Protein AF-A0A3N7CQ24-F1 (afdb_monomer)

Nearest PDB structures (foldseek):
  6yr8-assembly1_B  TM=5.274E-01  e=1.179E-01  Homo sapiens
  5ohm-assembly2_H  TM=4.744E-01  e=1.564E-01  synthetic construct
  7ny8-assembly1_C  TM=4.646E-01  e=1.751E-01  synthetic construct
  5mn2-assembly2_C  TM=5.221E-01  e=5.736E-01  synthetic construct
  7ny8-assembly2_D  TM=3.916E-01  e=4.087E-01  synthetic construct

Solvent-accessible surface area (backbone atoms only — not comparable to full-atom values): 10878 Å² total; per-residue (Å²): 106,41,39,31,49,67,29,92,40,69,83,61,55,42,73,64,46,54,52,31,67,73,74,60,40,28,35,35,42,53,32,65,65,61,29,41,57,45,37,48,75,74,73,40,93,66,51,72,66,63,49,47,52,52,44,62,70,69,41,65,69,81,8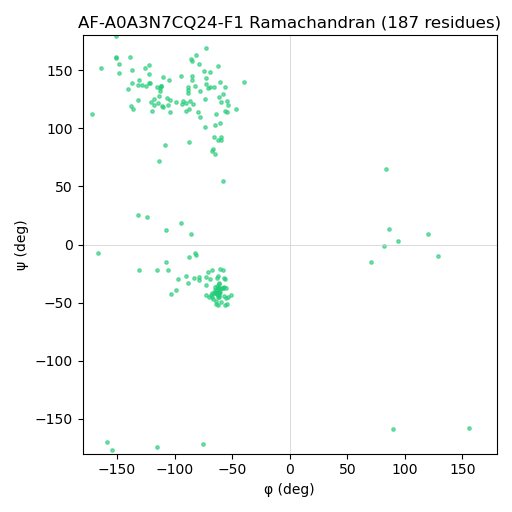9,74,80,84,63,41,83,38,46,77,82,52,49,46,58,52,47,44,49,36,64,61,70,56,91,52,70,56,58,53,53,50,28,72,74,66,32,47,76,63,56,56,47,74,76,47,63,46,70,77,63,64,93,91,65,82,63,66,59,50,43,31,44,34,35,28,32,46,28,19,39,44,104,85,50,41,35,31,30,38,27,45,29,38,31,38,28,47,49,73,35,92,38,26,21,32,65,66,41,78,76,48,63,42,78,75,55,70,75,39,82,51,82,77,79,79,78,82,72,80,73,76,76,77,72,87,127

Radius of gyration: 21.17 Å; Cα contacts (8 Å, |Δi|>4): 325; chains: 1; bounding box: 64×34×53 Å

Sequence (189 aa):
MAAWLGHRTYASLCTHDLNVLNGSCKYVIIDSQGAIDRAHGIGFDVTGDQWREVEMTLSPSGISGGLWLIDMHTMGSAARLTFEDEHHEDVVAIWQAIGMADGRRTLSTDPHVAENEIPEELRYTVQGEIRAFNEGESLAVPVDAQVLFKRLGLRLYGEGELLSVRQTGIPCVYEPDEEVFEFYYMSED

Mean predicted aligned error: 9.12 Å

Structure (mmCIF, N/CA/C/O backbone):
data_AF-A0A3N7CQ24-F1
#
_entry.id   AF-A0A3N7CQ24-F1
#
loop_
_atom_site.group_PDB
_atom_site.id
_atom_site.type_symbol
_atom_site.label_atom_id
_atom_site.label_alt_id
_atom_site.label_comp_id
_atom_site.label_asym_id
_atom_site.label_entity_id
_atom_site.label_seq_id
_atom_site.pdbx_PDB_ins_code
_atom_site.Cartn_x
_atom_site.Cartn_y
_atom_site.Cartn_z
_atom_site.occupancy
_atom_site.B_iso_or_equiv
_atom_site.auth_seq_id
_atom_site.auth_comp_id
_atom_site.auth_asym_id
_atom_site.auth_atom_id
_atom_site.pdbx_PDB_model_num
ATOM 1 N N . MET A 1 1 ? -9.276 2.932 23.484 1.00 65.38 1 MET A N 1
ATOM 2 C CA . MET A 1 1 ? -8.776 1.795 22.676 1.00 65.38 1 MET A CA 1
ATOM 3 C C . MET A 1 1 ? -9.873 1.092 21.874 1.00 65.38 1 MET A C 1
ATOM 5 O O . MET A 1 1 ? -9.840 1.202 20.664 1.00 65.38 1 MET A O 1
ATOM 9 N N . ALA A 1 2 ? -10.879 0.437 22.477 1.00 68.12 2 ALA A N 1
ATOM 10 C CA . ALA A 1 2 ? -11.909 -0.282 21.701 1.00 68.12 2 ALA A CA 1
ATOM 11 C C . ALA A 1 2 ? -12.635 0.605 20.661 1.00 68.12 2 ALA A C 1
ATOM 13 O O . ALA A 1 2 ? -12.750 0.225 19.503 1.00 68.12 2 ALA A O 1
ATOM 14 N N . ALA A 1 3 ? -13.054 1.817 21.047 1.00 70.31 3 ALA A N 1
ATOM 15 C CA . ALA A 1 3 ? -13.677 2.782 20.130 1.00 70.31 3 ALA A CA 1
ATOM 16 C C . ALA A 1 3 ? -12.761 3.208 18.971 1.00 70.31 3 ALA A C 1
ATOM 18 O O . ALA A 1 3 ? -13.211 3.318 17.841 1.00 70.31 3 ALA A O 1
ATOM 19 N N . TRP A 1 4 ? -11.474 3.376 19.265 1.00 73.75 4 TRP A N 1
ATOM 20 C CA . TRP A 1 4 ? -10.428 3.786 18.326 1.00 73.75 4 TRP A CA 1
ATOM 21 C C . TRP A 1 4 ? -10.106 2.711 17.281 1.00 73.75 4 TRP A C 1
ATOM 23 O O . TRP A 1 4 ? -9.793 3.027 16.141 1.00 73.75 4 TRP A O 1
ATOM 33 N N . LEU A 1 5 ? -10.285 1.440 17.654 1.00 75.00 5 LEU A N 1
ATOM 34 C CA . LEU A 1 5 ? -10.230 0.278 16.763 1.00 75.00 5 LEU A CA 1
ATOM 35 C C . LEU A 1 5 ? -11.582 -0.010 16.071 1.00 75.00 5 LEU A C 1
ATOM 37 O O . LEU A 1 5 ? -11.752 -1.052 15.447 1.00 75.00 5 LEU A O 1
ATOM 41 N N . GLY A 1 6 ? -12.572 0.885 16.185 1.00 75.06 6 GLY A N 1
ATOM 42 C CA . GLY A 1 6 ? -13.878 0.762 15.524 1.00 75.06 6 GLY A CA 1
ATOM 43 C C . GLY A 1 6 ? -14.905 -0.131 16.232 1.00 75.06 6 GLY A C 1
ATOM 44 O O . GLY A 1 6 ? -16.046 -0.237 15.782 1.00 75.06 6 GLY A O 1
ATOM 45 N N . HIS A 1 7 ? -14.564 -0.748 17.364 1.00 79.19 7 HIS A N 1
ATOM 46 C CA . HIS A 1 7 ? -15.511 -1.552 18.145 1.00 79.19 7 HIS A CA 1
ATOM 47 C C . HIS A 1 7 ? -16.563 -0.657 18.787 1.00 79.19 7 HIS A C 1
ATOM 49 O O . HIS A 1 7 ? -16.234 0.462 19.150 1.00 79.19 7 HIS A O 1
ATOM 55 N N . ARG A 1 8 ? -17.810 -1.114 18.981 1.00 72.06 8 ARG A N 1
ATOM 56 C CA . ARG A 1 8 ? -18.909 -0.308 19.576 1.00 72.06 8 ARG A CA 1
ATOM 57 C C . ARG A 1 8 ? -18.896 -0.301 21.106 1.00 72.06 8 ARG A C 1
ATOM 59 O O . ARG A 1 8 ? -19.297 0.676 21.729 1.00 72.06 8 ARG A O 1
ATOM 66 N N . THR A 1 9 ? -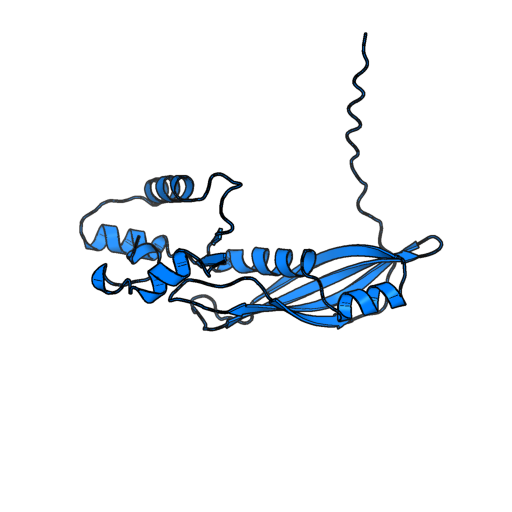18.396 -1.369 21.714 1.00 70.31 9 THR A N 1
ATOM 67 C CA . THR A 1 9 ? -18.256 -1.541 23.167 1.00 70.31 9 THR A CA 1
ATOM 68 C C . THR A 1 9 ? -16.918 -2.200 23.499 1.00 70.31 9 THR A C 1
ATOM 70 O O . THR A 1 9 ? -16.315 -2.852 22.645 1.00 70.31 9 THR A O 1
ATOM 73 N N . TYR A 1 10 ? -16.461 -2.091 24.749 1.00 63.84 10 TYR A N 1
ATOM 74 C CA . TYR A 1 10 ? -15.296 -2.855 25.216 1.00 63.84 10 TYR A CA 1
ATOM 75 C C . TYR A 1 10 ? -15.493 -4.368 25.057 1.00 63.84 10 TYR A C 1
ATOM 77 O O . TYR A 1 10 ? -14.570 -5.055 24.646 1.00 63.84 10 TYR A O 1
ATOM 85 N N . ALA A 1 11 ? -16.708 -4.871 25.296 1.00 67.62 11 ALA A N 1
ATOM 86 C CA . ALA A 1 11 ? -17.037 -6.286 25.117 1.00 67.62 11 ALA A CA 1
ATOM 87 C C . ALA A 1 11 ? -17.014 -6.742 23.647 1.00 67.62 11 ALA A C 1
ATOM 89 O O . ALA A 1 11 ? -16.873 -7.930 23.382 1.00 67.62 11 ALA A O 1
ATOM 90 N N . SER A 1 12 ? -17.160 -5.816 22.691 1.00 69.81 12 SER A N 1
ATOM 91 C CA . SER A 1 12 ? -17.064 -6.140 21.263 1.00 69.81 12 SER A CA 1
ATOM 92 C C . SER A 1 12 ? -15.630 -6.221 20.743 1.00 69.81 12 SER A C 1
ATOM 94 O O . SER A 1 12 ? -15.454 -6.664 19.613 1.00 69.81 12 SER A O 1
ATOM 96 N N . LEU A 1 13 ? -14.626 -5.819 21.536 1.00 74.69 13 LEU A N 1
ATOM 97 C CA . LEU A 1 13 ? -13.225 -6.117 21.243 1.00 74.69 13 LEU A CA 1
ATOM 98 C C . L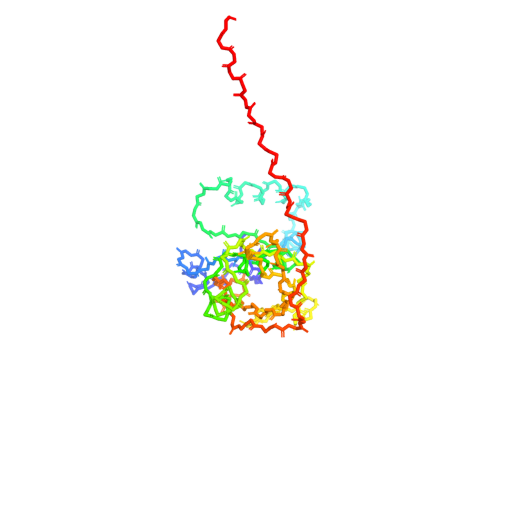EU A 1 13 ? -12.997 -7.600 21.533 1.00 74.69 13 LEU A C 1
ATOM 100 O O . LEU A 1 13 ? -12.920 -8.014 22.691 1.00 74.69 13 LEU A O 1
ATOM 104 N N . CYS A 1 14 ? -12.975 -8.409 20.481 1.00 78.31 14 CYS A N 1
ATOM 105 C CA . CYS A 1 14 ? -12.923 -9.851 20.636 1.00 78.31 14 CYS A CA 1
ATOM 106 C C . CYS A 1 14 ? -11.480 -10.344 20.819 1.00 78.31 14 CYS A C 1
ATOM 108 O O . CYS A 1 14 ? -10.515 -9.685 20.430 1.00 78.31 14 CYS A O 1
ATOM 110 N N . THR A 1 15 ? -11.326 -11.535 21.405 1.00 81.06 15 THR A N 1
ATOM 111 C CA . THR A 1 15 ? -10.014 -12.180 21.588 1.00 81.06 15 THR A CA 1
ATOM 112 C C . THR A 1 15 ? -9.269 -12.350 20.263 1.00 81.06 15 THR A C 1
ATOM 114 O O . THR A 1 15 ? -8.045 -12.288 20.244 1.00 81.06 15 THR A O 1
ATOM 117 N N . HIS A 1 16 ? -9.997 -12.511 19.155 1.00 83.56 16 HIS A N 1
ATOM 118 C CA . HIS A 1 16 ? -9.415 -12.578 17.816 1.00 83.56 16 HIS A CA 1
ATOM 119 C C . HIS A 1 16 ? -8.687 -11.282 17.435 1.00 83.56 16 HIS A C 1
ATOM 121 O O . HIS A 1 16 ? -7.503 -11.344 17.121 1.00 83.56 16 HIS A O 1
ATOM 127 N N . ASP A 1 17 ? -9.324 -10.111 17.549 1.00 81.69 17 ASP A N 1
ATOM 128 C CA . ASP A 1 17 ? -8.676 -8.832 17.207 1.00 81.69 17 ASP A CA 1
ATOM 129 C C . ASP A 1 17 ? -7.476 -8.530 18.114 1.00 81.69 17 ASP A C 1
ATOM 131 O O . ASP A 1 17 ? -6.459 -8.024 17.647 1.00 81.69 17 ASP A O 1
ATOM 135 N N . LEU A 1 18 ? -7.550 -8.893 19.400 1.00 81.69 18 LEU A N 1
ATOM 136 C CA . LEU A 1 18 ? -6.411 -8.780 20.318 1.00 81.69 18 LEU A CA 1
ATOM 137 C C . LEU A 1 18 ? -5.243 -9.686 19.908 1.00 81.69 18 LEU A C 1
ATOM 139 O O . LEU A 1 18 ? -4.090 -9.267 19.971 1.00 81.69 18 LEU A O 1
ATOM 143 N N . ASN A 1 19 ? -5.524 -10.918 19.480 1.00 83.94 19 ASN A N 1
ATOM 144 C CA . ASN A 1 19 ? -4.490 -11.839 19.009 1.00 83.94 19 ASN A CA 1
ATOM 145 C C . ASN A 1 19 ? -3.835 -11.333 17.719 1.00 83.94 19 ASN A C 1
ATOM 147 O O . ASN A 1 19 ? -2.615 -11.387 17.595 1.00 83.94 19 ASN A O 1
ATOM 151 N N . VAL A 1 20 ? -4.634 -10.803 16.788 1.00 84.25 20 VAL A N 1
ATOM 152 C CA . VAL A 1 20 ? -4.140 -10.206 15.541 1.00 84.25 20 VAL A CA 1
ATOM 153 C C . VAL A 1 20 ? -3.258 -8.992 15.835 1.00 84.25 20 VAL A C 1
ATOM 155 O O . VAL A 1 20 ? -2.158 -8.908 15.288 1.00 84.25 20 VAL A O 1
ATOM 158 N N . LEU A 1 21 ? -3.698 -8.111 16.743 1.00 82.31 21 LEU A N 1
ATOM 159 C CA . LEU A 1 21 ? -2.945 -6.930 17.174 1.00 82.31 21 LEU A CA 1
ATOM 160 C C . LEU A 1 21 ? -1.572 -7.287 17.761 1.00 82.31 21 LEU A C 1
ATOM 162 O O . LEU A 1 21 ? -0.596 -6.584 17.529 1.00 82.31 21 LEU A O 1
ATOM 166 N N . ASN A 1 22 ? -1.497 -8.393 18.501 1.00 79.94 22 ASN A N 1
ATOM 167 C CA . ASN A 1 22 ? -0.284 -8.805 19.203 1.00 79.94 22 ASN A CA 1
ATOM 168 C C . ASN A 1 22 ? 0.735 -9.557 18.337 1.00 79.94 22 ASN A C 1
ATOM 170 O O . ASN A 1 22 ? 1.822 -9.849 18.836 1.00 79.94 22 ASN A O 1
ATOM 174 N N . GLY A 1 23 ? 0.421 -9.921 17.088 1.00 77.69 23 GLY A N 1
ATOM 175 C CA . GLY A 1 23 ? 1.365 -10.759 16.342 1.00 77.69 23 GLY A CA 1
ATOM 176 C C . GLY A 1 23 ? 1.191 -10.923 14.842 1.00 77.69 23 GLY A C 1
ATOM 177 O O . GLY A 1 23 ? 2.059 -11.545 14.238 1.00 77.69 23 GLY A O 1
ATOM 178 N N . SER A 1 24 ? 0.118 -10.436 14.217 1.00 82.31 24 SER A N 1
ATOM 179 C CA . SER A 1 24 ? -0.115 -10.709 12.787 1.00 82.31 24 SER A CA 1
ATOM 180 C C . SER A 1 24 ? -0.446 -9.484 11.950 1.00 82.31 24 SER A C 1
ATOM 182 O O . SER A 1 24 ? -0.258 -9.533 10.737 1.00 82.31 24 SER A O 1
ATOM 184 N N . CYS A 1 25 ? -0.933 -8.393 12.543 1.00 86.56 25 CYS A N 1
ATOM 185 C CA . CYS A 1 25 ? -1.165 -7.177 11.773 1.00 86.56 25 CYS A CA 1
ATOM 186 C C . CYS A 1 25 ? 0.094 -6.323 11.640 1.00 86.56 25 CYS A C 1
ATOM 188 O O . CYS A 1 25 ? 0.886 -6.187 12.571 1.00 86.56 25 CYS A O 1
ATOM 190 N N . LYS A 1 26 ? 0.203 -5.690 10.474 1.00 87.94 26 LYS A N 1
ATOM 191 C CA . LYS A 1 26 ? 1.183 -4.658 10.165 1.00 87.94 26 LYS A CA 1
ATOM 192 C C . LYS A 1 26 ? 0.585 -3.266 10.294 1.00 87.94 26 LYS A C 1
ATOM 194 O O . LYS A 1 26 ? 1.246 -2.380 10.817 1.00 87.94 26 LYS A O 1
ATOM 199 N N . TYR A 1 27 ? -0.664 -3.092 9.867 1.00 88.69 27 TYR A N 1
ATOM 200 C CA . TYR A 1 27 ? -1.342 -1.799 9.852 1.00 88.69 27 TYR A CA 1
ATOM 201 C C . TYR A 1 27 ? -2.613 -1.838 10.697 1.00 88.69 27 TYR A C 1
ATOM 203 O O . TYR A 1 27 ? -3.389 -2.796 10.651 1.00 88.69 27 TYR A O 1
ATOM 211 N N . VAL A 1 28 ? -2.841 -0.765 11.444 1.00 87.88 28 VAL A N 1
ATOM 212 C CA . VAL A 1 28 ? -4.054 -0.523 12.222 1.00 87.88 28 VAL A CA 1
ATOM 213 C C . VAL A 1 28 ? -4.690 0.752 11.706 1.00 87.88 28 VAL A C 1
ATOM 215 O O . VAL A 1 28 ? -4.117 1.830 11.858 1.00 87.88 28 VAL A O 1
ATOM 218 N N . ILE A 1 29 ? -5.883 0.628 11.128 1.00 87.00 29 ILE A N 1
ATOM 219 C CA . ILE A 1 29 ? -6.639 1.787 10.666 1.00 87.00 29 ILE A CA 1
ATOM 220 C C . ILE A 1 29 ? -7.328 2.436 11.856 1.00 87.00 29 ILE A C 1
ATOM 222 O O . ILE A 1 29 ? -8.235 1.854 12.453 1.00 87.00 29 ILE A O 1
ATOM 226 N N . ILE A 1 30 ? -6.913 3.649 12.192 1.00 83.44 30 ILE A N 1
ATOM 227 C CA . ILE A 1 30 ? -7.452 4.375 13.340 1.00 83.44 30 ILE A CA 1
ATOM 228 C C . ILE A 1 30 ? -8.733 5.138 12.984 1.00 83.44 30 ILE A C 1
ATOM 230 O O . ILE A 1 30 ? -8.867 5.709 11.904 1.00 83.44 30 ILE A O 1
ATOM 234 N N . ASP A 1 31 ? -9.692 5.146 13.913 1.00 82.44 31 ASP A N 1
ATOM 235 C CA . ASP A 1 31 ? -10.931 5.932 13.836 1.00 82.44 31 ASP A CA 1
ATOM 236 C C . ASP A 1 31 ? -10.944 6.999 14.931 1.00 82.44 31 ASP A C 1
ATOM 238 O O . ASP A 1 31 ? -11.620 6.873 15.959 1.00 82.44 31 ASP A O 1
ATOM 242 N N . SER A 1 32 ? -10.109 8.023 14.757 1.00 79.88 32 SER A N 1
ATOM 243 C CA . SER A 1 32 ? -9.939 9.072 15.765 1.00 79.88 32 SER A CA 1
ATOM 244 C C . SER A 1 32 ? -11.229 9.871 15.973 1.00 79.88 32 SER A C 1
ATOM 246 O O . SER A 1 32 ? -11.606 10.116 17.118 1.00 79.88 32 SER A O 1
ATOM 248 N N . GLN A 1 33 ? -11.976 10.179 14.907 1.00 80.75 33 GLN A N 1
ATOM 249 C CA . GLN A 1 33 ? -13.252 10.889 15.035 1.00 80.75 33 GLN A CA 1
ATOM 250 C C . GLN A 1 33 ? -14.308 10.038 15.751 1.00 80.75 33 GLN A C 1
ATOM 252 O O . GLN A 1 33 ? -14.914 10.503 16.714 1.00 80.75 33 GLN A O 1
ATOM 257 N N . GLY A 1 34 ? -14.470 8.763 15.375 1.00 80.56 34 GLY A N 1
ATOM 258 C CA . GLY A 1 34 ? -15.409 7.865 16.049 1.00 80.56 34 GLY A CA 1
ATOM 259 C C . GLY A 1 34 ? -15.062 7.615 17.523 1.00 80.56 34 GLY A C 1
ATOM 260 O O . GLY A 1 34 ? -15.954 7.377 18.346 1.00 80.56 34 GLY A O 1
ATOM 261 N N . ALA A 1 35 ? -13.778 7.692 17.888 1.00 80.31 35 ALA A N 1
ATOM 262 C CA . ALA A 1 35 ? -13.343 7.644 19.280 1.00 80.31 35 ALA A CA 1
ATOM 263 C C . ALA A 1 35 ? -13.731 8.910 20.062 1.00 80.31 35 ALA A C 1
ATOM 265 O O . ALA A 1 35 ? -14.258 8.782 21.172 1.00 80.31 35 ALA A O 1
ATOM 266 N N . ILE A 1 36 ? -13.519 10.097 19.483 1.00 84.69 36 ILE A N 1
ATOM 267 C CA . ILE A 1 36 ? -13.876 11.395 20.082 1.00 84.69 36 ILE A CA 1
ATOM 268 C C . ILE A 1 36 ? -15.394 11.511 20.252 1.00 84.69 36 ILE A C 1
ATOM 270 O O . ILE A 1 36 ? -15.866 11.737 21.367 1.00 84.69 36 ILE A O 1
ATOM 274 N N . ASP A 1 37 ? -16.162 11.248 19.192 1.00 85.50 37 ASP A N 1
ATOM 275 C CA . ASP A 1 37 ? -17.630 11.307 19.213 1.00 85.50 37 ASP A CA 1
ATOM 276 C C . ASP A 1 37 ? -18.203 10.410 20.312 1.00 85.50 37 ASP A C 1
ATOM 278 O O . ASP A 1 37 ? -19.174 10.744 20.999 1.00 85.50 37 ASP A O 1
ATOM 282 N N . ARG A 1 38 ? -17.573 9.250 20.524 1.00 80.75 38 ARG A N 1
ATOM 283 C CA . ARG A 1 38 ? -17.987 8.354 21.591 1.00 80.75 38 ARG A CA 1
ATOM 284 C C . ARG A 1 38 ? -17.619 8.871 22.966 1.00 80.75 38 ARG A C 1
ATOM 286 O O . ARG A 1 38 ? -18.454 8.745 23.855 1.00 80.75 38 ARG A O 1
ATOM 293 N N . ALA A 1 39 ? -16.410 9.397 23.153 1.00 83.56 39 ALA A N 1
ATOM 294 C CA . ALA A 1 39 ? -16.003 9.996 24.421 1.00 83.56 39 ALA A CA 1
ATOM 295 C C . ALA A 1 39 ? -17.014 11.073 24.843 1.00 83.56 39 ALA A C 1
ATOM 297 O O . ALA A 1 39 ? -17.526 11.023 25.963 1.00 83.56 39 ALA A O 1
ATOM 298 N N . HIS A 1 40 ? -17.415 11.932 23.902 1.00 85.69 40 HIS A N 1
ATOM 299 C CA . HIS A 1 40 ? -18.456 12.939 24.118 1.00 85.69 40 HIS A CA 1
ATOM 300 C C . HIS A 1 40 ? -19.801 12.300 24.473 1.00 85.69 40 HIS A C 1
ATOM 302 O O . HIS A 1 40 ? -20.442 12.695 25.446 1.00 85.69 40 HIS A O 1
ATOM 308 N N . GLY A 1 41 ? -20.202 11.249 23.751 1.00 84.00 41 GLY A N 1
ATOM 309 C CA . GLY A 1 41 ? -21.445 10.513 24.001 1.00 84.00 41 GLY A CA 1
ATOM 310 C C . GLY A 1 41 ? -21.548 9.849 25.383 1.00 84.00 41 GLY A C 1
ATOM 311 O O . GLY A 1 41 ? -22.658 9.572 25.835 1.00 84.00 41 GLY A O 1
ATOM 312 N N . ILE A 1 42 ? -20.425 9.609 26.071 1.00 84.06 42 ILE A N 1
ATOM 313 C CA . ILE A 1 42 ? -20.386 9.094 27.453 1.00 84.06 42 ILE A CA 1
ATOM 314 C C . ILE A 1 42 ? -19.967 10.157 28.486 1.00 84.06 42 ILE A C 1
ATOM 316 O O . ILE A 1 42 ? -19.707 9.817 29.639 1.00 84.06 42 ILE A O 1
ATOM 320 N N . GLY A 1 43 ? -19.940 11.436 28.095 1.00 83.38 43 GLY A N 1
ATOM 321 C CA . GLY A 1 43 ? -19.723 12.574 28.993 1.00 83.38 43 GLY A CA 1
ATOM 322 C C . GLY A 1 43 ? -18.261 12.939 29.258 1.00 83.38 43 GLY A C 1
ATOM 323 O O . GLY A 1 43 ? -17.997 13.706 30.182 1.00 83.38 43 GLY A O 1
ATOM 324 N N . PHE A 1 44 ? -17.315 12.411 28.478 1.00 82.75 44 PHE A N 1
ATOM 325 C CA . PHE A 1 44 ? -15.922 12.855 28.505 1.00 82.75 44 PHE A CA 1
ATOM 326 C C . PHE A 1 44 ? -15.701 13.932 27.446 1.00 82.75 44 PHE A C 1
ATOM 328 O O . PHE A 1 44 ? -15.885 13.680 26.259 1.00 82.75 44 PHE A O 1
ATOM 335 N N . ASP A 1 45 ? -15.271 15.114 27.876 1.00 82.06 45 ASP A N 1
ATOM 336 C CA . ASP A 1 45 ? -14.928 16.220 26.983 1.00 82.06 45 ASP A CA 1
ATOM 337 C C . ASP A 1 45 ? -13.459 16.100 26.560 1.00 82.06 45 ASP A C 1
ATOM 339 O O . ASP A 1 45 ? -12.552 16.565 27.250 1.00 82.06 45 ASP A O 1
ATOM 343 N N . VAL A 1 46 ? -13.227 15.356 25.476 1.00 80.94 46 VAL A N 1
ATOM 344 C CA . VAL A 1 46 ? -11.897 15.146 24.889 1.00 80.94 46 VAL A CA 1
ATOM 345 C C . VAL A 1 46 ? -11.808 15.944 23.597 1.00 80.94 46 VAL A C 1
ATOM 347 O O . VAL A 1 46 ? -12.653 15.789 22.714 1.00 80.94 46 VAL A O 1
ATOM 350 N N . THR A 1 47 ? -10.785 16.783 23.464 1.00 81.88 47 THR A N 1
ATOM 351 C CA . THR A 1 47 ? -10.536 17.535 22.229 1.00 81.88 47 THR A CA 1
ATOM 352 C C . THR A 1 47 ? -9.713 16.715 21.234 1.00 81.88 47 THR A C 1
ATOM 354 O O . THR A 1 47 ? -9.004 15.779 21.608 1.00 81.88 47 THR A O 1
ATOM 357 N N . GLY A 1 48 ? -9.770 17.084 19.950 1.00 78.50 48 GLY A N 1
ATOM 358 C CA . GLY A 1 48 ? -8.927 16.465 18.921 1.00 78.50 48 GLY A CA 1
ATOM 359 C C . GLY A 1 48 ? -7.430 16.574 19.232 1.00 78.50 48 GLY A C 1
ATOM 360 O O . GLY A 1 48 ? -6.697 15.615 19.013 1.00 78.50 48 GLY A O 1
ATOM 361 N N . ASP A 1 49 ? -6.992 17.688 19.823 1.00 81.44 49 ASP A N 1
ATOM 362 C CA . ASP A 1 49 ? -5.591 17.897 20.207 1.00 81.44 49 ASP A CA 1
ATOM 363 C C . ASP A 1 49 ? -5.161 16.966 21.348 1.00 81.44 49 ASP A C 1
ATOM 365 O O . ASP A 1 49 ? -4.123 16.316 21.257 1.00 81.44 49 ASP A O 1
ATOM 369 N N . GLN A 1 50 ? -5.995 16.824 22.384 1.00 79.62 50 GLN A N 1
ATOM 370 C CA . GLN A 1 50 ? -5.750 15.872 23.474 1.00 79.62 50 GLN A CA 1
ATOM 371 C C . GLN A 1 50 ? -5.703 14.435 22.955 1.00 79.62 50 GLN A C 1
ATOM 373 O O . GLN A 1 50 ? -4.898 13.621 23.407 1.00 79.62 50 GLN A O 1
ATOM 378 N N . TRP A 1 51 ? -6.559 14.114 21.984 1.00 75.06 51 TRP A N 1
ATOM 379 C CA . TRP A 1 51 ? -6.541 12.807 21.347 1.00 75.06 51 TRP A CA 1
ATOM 380 C C . TRP A 1 51 ? -5.272 12.589 20.520 1.00 75.06 51 TRP A C 1
ATOM 382 O O . TRP A 1 51 ? -4.664 11.525 20.605 1.00 75.06 51 TRP A O 1
ATOM 392 N N . ARG A 1 52 ? -4.826 13.608 19.781 1.00 75.25 52 ARG A N 1
ATOM 393 C CA . ARG A 1 52 ? -3.583 13.575 19.007 1.00 75.25 52 ARG A CA 1
ATOM 394 C C . ARG A 1 52 ? -2.354 13.395 19.896 1.00 75.25 52 ARG A C 1
ATOM 396 O O . ARG A 1 52 ? -1.438 12.679 19.510 1.00 75.25 52 ARG A O 1
ATOM 403 N N . GLU A 1 53 ? -2.318 13.991 21.085 1.00 75.88 53 GLU A N 1
ATOM 404 C CA . GLU A 1 53 ? -1.246 13.750 22.065 1.00 75.88 53 GLU A CA 1
ATOM 405 C C . GLU A 1 53 ? -1.209 12.289 22.533 1.00 75.88 53 GLU A C 1
ATOM 407 O O . GLU A 1 53 ? -0.140 11.675 22.584 1.00 75.88 53 GLU A O 1
ATOM 412 N N . VAL A 1 54 ? -2.376 11.706 22.823 1.00 72.94 54 VAL A N 1
ATOM 413 C CA . VAL A 1 54 ? -2.495 10.280 23.164 1.00 72.94 54 VAL A CA 1
ATOM 414 C C . VAL A 1 54 ? -2.054 9.410 21.991 1.00 72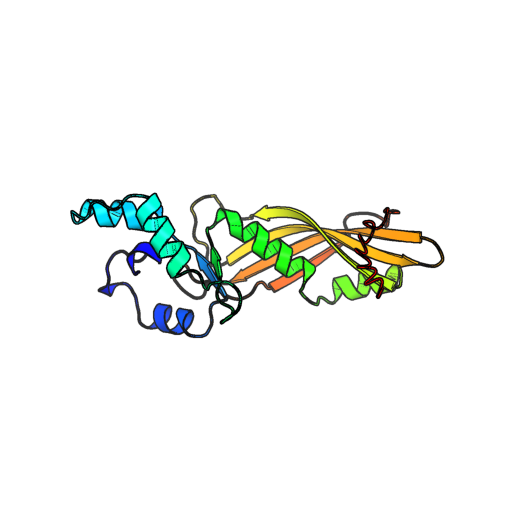.94 54 VAL A C 1
ATOM 416 O O . VAL A 1 54 ? -1.301 8.462 22.187 1.00 72.94 54 VAL A O 1
ATOM 419 N N . GLU A 1 55 ? -2.466 9.752 20.773 1.00 71.31 55 GLU A N 1
ATOM 420 C CA . GLU A 1 55 ? -2.048 9.068 19.555 1.00 71.31 55 GLU A CA 1
ATOM 421 C C . GLU A 1 55 ? -0.534 9.142 19.374 1.00 71.31 55 GLU A C 1
ATOM 423 O O . GLU A 1 55 ? 0.079 8.104 19.226 1.00 71.31 55 GLU A O 1
ATOM 428 N N . MET A 1 56 ? 0.104 10.308 19.488 1.00 70.69 56 MET A N 1
ATOM 429 C CA . MET A 1 56 ? 1.568 10.433 19.408 1.00 70.69 56 MET A CA 1
ATOM 430 C C . MET A 1 56 ? 2.306 9.672 20.520 1.00 70.69 56 MET A C 1
ATOM 432 O O . MET A 1 56 ? 3.445 9.267 20.321 1.00 70.69 56 MET A 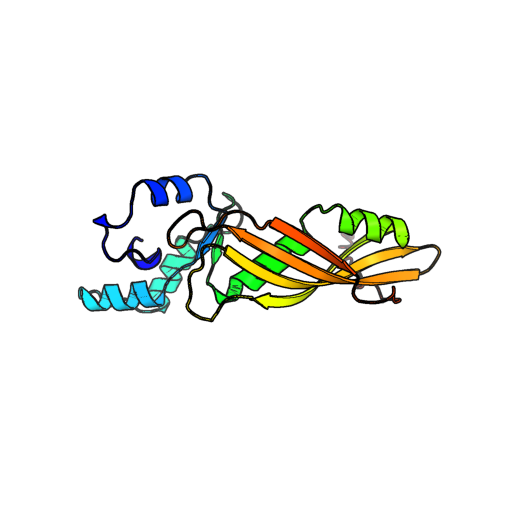O 1
ATOM 436 N N . THR A 1 57 ? 1.667 9.469 21.675 1.00 67.44 57 THR A N 1
ATOM 437 C CA . THR A 1 57 ? 2.224 8.682 22.787 1.00 67.44 57 THR A CA 1
ATOM 438 C C . THR A 1 57 ? 2.081 7.172 22.557 1.00 67.44 57 THR A C 1
ATOM 440 O O . THR A 1 57 ? 2.894 6.391 23.048 1.00 67.44 57 THR A O 1
ATOM 443 N N . LEU A 1 58 ? 1.029 6.750 21.848 1.00 62.28 58 LEU A N 1
ATOM 444 C CA . LEU A 1 58 ? 0.749 5.349 21.505 1.00 62.28 58 LEU A CA 1
ATOM 445 C C . LEU A 1 58 ? 1.377 4.927 20.177 1.00 62.28 58 LEU A C 1
ATOM 447 O O . LEU A 1 58 ? 1.664 3.746 19.980 1.00 62.28 58 LEU A O 1
ATOM 451 N N . SER A 1 59 ? 1.575 5.883 19.276 1.00 58.12 59 SER A N 1
ATOM 452 C CA . SER A 1 59 ? 2.429 5.767 18.111 1.00 58.12 59 SER A CA 1
ATOM 453 C C . SER A 1 59 ? 3.7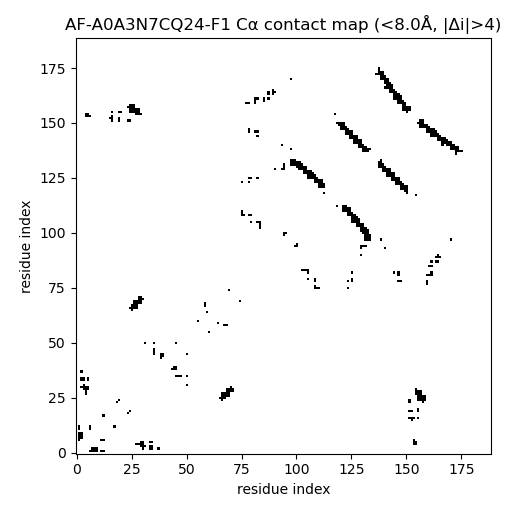88 5.340 18.625 1.00 58.12 59 SER A C 1
ATOM 455 O O . SER A 1 59 ? 4.337 6.025 19.491 1.00 58.12 59 SER A O 1
ATOM 457 N N . PRO A 1 60 ? 4.338 4.218 18.142 1.00 53.75 60 PRO A N 1
ATOM 458 C CA . PRO A 1 60 ? 5.708 3.887 18.456 1.00 53.75 60 PRO A CA 1
ATOM 459 C C . PRO A 1 60 ? 6.541 5.101 18.047 1.00 53.75 60 PRO A C 1
ATOM 461 O O . PRO A 1 60 ? 6.597 5.445 16.864 1.00 53.75 60 PRO A O 1
ATOM 464 N N . SER A 1 61 ? 7.147 5.784 19.021 1.00 43.53 61 SER A N 1
ATOM 465 C CA . SER A 1 61 ? 8.294 6.645 18.765 1.00 43.53 61 SER A CA 1
ATOM 466 C C . SER A 1 61 ? 9.206 5.809 17.883 1.00 43.53 61 SER A C 1
ATOM 468 O O . SER A 1 61 ? 9.550 4.692 18.267 1.00 43.53 61 SER A O 1
ATOM 470 N N . GLY A 1 62 ? 9.418 6.281 16.651 1.00 43.19 62 GLY A N 1
ATOM 471 C CA . GLY A 1 62 ? 9.872 5.450 15.543 1.00 43.19 62 GLY A CA 1
ATOM 472 C C . GLY A 1 62 ? 10.934 4.435 15.960 1.00 43.19 62 GLY A C 1
ATOM 473 O O . GLY A 1 62 ? 11.853 4.762 16.706 1.00 43.19 62 GLY A O 1
ATOM 474 N N . ILE A 1 63 ? 10.819 3.220 15.415 1.00 38.50 63 ILE A N 1
ATOM 475 C CA . ILE A 1 63 ? 11.775 2.115 15.579 1.00 38.50 63 ILE A CA 1
ATOM 476 C C . ILE A 1 63 ? 11.558 1.294 16.866 1.00 38.50 63 ILE A C 1
ATOM 478 O O . ILE A 1 63 ? 12.415 1.212 17.738 1.00 38.50 63 ILE A O 1
ATOM 482 N N . SER A 1 64 ? 10.423 0.602 16.985 1.00 37.78 64 SER A N 1
ATOM 483 C CA . SER A 1 64 ? 10.388 -0.745 17.594 1.00 37.78 64 SER A CA 1
ATOM 484 C C . SER A 1 64 ? 9.013 -1.400 17.426 1.00 37.78 64 SER A C 1
ATOM 486 O O . SER A 1 64 ? 8.036 -0.975 18.028 1.00 37.78 64 SER A O 1
ATOM 488 N N . GLY A 1 65 ? 8.940 -2.468 16.622 1.00 48.94 65 GLY A N 1
ATOM 489 C CA . GLY A 1 65 ? 7.823 -3.424 16.690 1.00 48.94 65 GLY A CA 1
ATOM 490 C C . GLY A 1 65 ? 6.968 -3.629 15.438 1.00 48.94 65 GLY A C 1
ATOM 491 O O . GLY A 1 65 ? 5.951 -4.300 15.538 1.00 48.94 65 GLY A O 1
ATOM 492 N N . GLY A 1 66 ? 7.336 -3.097 14.270 1.00 65.31 66 GLY A N 1
ATOM 493 C CA . GLY A 1 66 ? 6.718 -3.468 12.986 1.00 65.31 66 GLY A CA 1
ATOM 494 C C . GLY A 1 66 ? 5.273 -3.003 12.746 1.00 65.31 66 GLY A C 1
ATOM 495 O O . GLY A 1 66 ? 4.866 -3.016 11.594 1.00 65.31 66 GLY A O 1
ATOM 496 N N . LEU A 1 67 ? 4.529 -2.557 13.762 1.00 75.25 67 LEU A N 1
ATOM 497 C CA . LEU A 1 67 ? 3.132 -2.119 13.670 1.00 75.25 67 LEU A CA 1
ATOM 498 C C . LEU A 1 67 ? 3.005 -0.625 13.322 1.00 75.25 67 LEU A C 1
ATOM 500 O O . LEU A 1 67 ? 3.670 0.214 13.927 1.00 75.25 67 LEU A O 1
ATOM 504 N N . TRP A 1 68 ? 2.105 -0.294 12.400 1.00 81.75 68 TRP A N 1
ATOM 505 C CA . TRP A 1 68 ? 1.842 1.056 11.903 1.00 81.75 68 TRP A CA 1
ATOM 506 C C . TRP A 1 68 ? 0.408 1.470 12.229 1.00 81.75 68 TRP A C 1
ATOM 508 O O . TRP A 1 68 ? -0.549 0.832 11.792 1.00 81.75 68 TRP A O 1
ATOM 518 N N . LEU A 1 69 ? 0.256 2.555 12.985 1.00 81.81 69 LEU A N 1
ATOM 519 C CA . LEU A 1 69 ? -1.027 3.226 13.177 1.00 81.81 69 LEU A CA 1
ATOM 520 C C . LEU A 1 69 ? -1.211 4.222 12.035 1.00 81.81 69 LEU A C 1
ATOM 522 O O . LEU A 1 69 ? -0.337 5.057 11.809 1.00 81.81 69 LEU A O 1
ATOM 526 N N . ILE A 1 70 ? -2.301 4.105 11.286 1.00 81.25 70 ILE A N 1
ATOM 527 C CA . ILE A 1 70 ? -2.469 4.848 10.037 1.00 81.25 70 ILE A CA 1
ATOM 528 C C . ILE A 1 70 ? -3.939 5.173 9.799 1.00 81.25 70 ILE A C 1
ATOM 530 O O . ILE A 1 70 ? -4.821 4.410 10.187 1.00 81.25 70 ILE A O 1
ATOM 534 N N . ASP A 1 71 ? -4.235 6.306 9.175 1.00 79.44 71 ASP A N 1
ATOM 535 C CA . ASP A 1 71 ? -5.584 6.563 8.678 1.00 79.44 71 ASP A CA 1
ATOM 536 C C . ASP A 1 71 ? -5.813 5.872 7.319 1.00 79.44 71 ASP A C 1
ATOM 538 O O . ASP A 1 71 ? -4.884 5.449 6.626 1.00 79.44 71 ASP A O 1
ATOM 542 N N . MET A 1 72 ? -7.079 5.732 6.925 1.00 79.12 72 MET A N 1
ATOM 543 C CA . MET A 1 72 ? -7.439 5.076 5.663 1.00 79.12 72 MET A CA 1
ATOM 544 C C . MET A 1 72 ? -6.870 5.812 4.438 1.00 79.12 72 MET A C 1
ATOM 546 O O . MET A 1 72 ? -6.524 5.180 3.442 1.00 79.12 72 MET A O 1
ATOM 550 N N . HIS A 1 73 ? -6.752 7.139 4.502 1.00 78.19 73 HIS A N 1
ATOM 551 C CA . HIS A 1 73 ? -6.269 7.956 3.387 1.00 78.19 73 HIS A CA 1
ATOM 552 C C . HIS A 1 73 ? -4.757 7.799 3.171 1.00 78.19 73 HIS A C 1
ATOM 554 O O . HIS A 1 73 ? -4.272 7.888 2.046 1.00 78.19 73 HIS A O 1
ATOM 560 N N . THR A 1 74 ? -4.017 7.489 4.231 1.00 84.06 74 THR A N 1
ATOM 561 C CA . THR A 1 74 ? -2.559 7.359 4.231 1.00 84.06 74 THR A CA 1
ATOM 562 C C . THR A 1 74 ? -2.110 5.945 3.851 1.00 84.06 74 THR A C 1
ATOM 564 O O . THR A 1 74 ? -0.944 5.742 3.519 1.00 84.06 74 THR A O 1
ATOM 567 N N . MET A 1 75 ? -3.022 4.966 3.778 1.00 88.06 75 MET A N 1
ATOM 568 C CA . MET A 1 75 ? -2.722 3.617 3.269 1.00 88.06 75 MET A CA 1
ATOM 569 C C . MET A 1 75 ? -2.173 3.611 1.828 1.00 88.06 75 MET A C 1
ATOM 571 O O . MET A 1 75 ? -1.442 2.691 1.465 1.00 88.06 75 MET A O 1
ATOM 575 N N . GLY A 1 76 ? -2.423 4.657 1.029 1.00 89.75 76 GLY A N 1
ATOM 576 C CA . GLY A 1 76 ? -1.750 4.837 -0.266 1.00 89.75 76 GLY A CA 1
ATOM 577 C C . GLY A 1 76 ? -0.223 4.941 -0.135 1.00 89.75 76 GLY A C 1
ATOM 578 O O . GLY A 1 76 ? 0.510 4.336 -0.914 1.00 89.75 76 GLY A O 1
ATOM 579 N N . SER A 1 77 ? 0.277 5.600 0.914 1.00 89.50 77 SER A N 1
ATOM 580 C CA . SER A 1 77 ? 1.713 5.661 1.216 1.00 89.50 77 SER A CA 1
ATOM 581 C C . SER A 1 77 ? 2.284 4.288 1.571 1.00 89.50 77 SER A C 1
ATOM 583 O O . SER A 1 77 ? 3.404 3.974 1.177 1.00 89.50 77 SER A O 1
ATOM 585 N N . ALA A 1 78 ? 1.514 3.447 2.270 1.00 90.88 78 ALA A N 1
ATOM 586 C CA . ALA A 1 78 ? 1.912 2.066 2.530 1.00 90.88 78 ALA A CA 1
ATOM 587 C C . ALA A 1 78 ? 1.996 1.260 1.225 1.00 90.88 78 ALA A C 1
ATOM 589 O O . ALA A 1 78 ? 2.968 0.539 1.029 1.00 90.88 78 ALA A O 1
ATOM 590 N N . ALA A 1 79 ? 1.040 1.432 0.303 1.00 92.44 79 ALA A N 1
ATOM 591 C CA . ALA A 1 79 ? 1.070 0.778 -1.007 1.00 92.44 79 ALA A CA 1
ATOM 592 C C . ALA A 1 79 ? 2.297 1.184 -1.838 1.00 92.44 79 ALA A C 1
ATOM 594 O O . ALA A 1 79 ? 2.935 0.331 -2.456 1.00 92.44 79 ALA A O 1
ATOM 595 N N . ARG A 1 80 ? 2.656 2.473 -1.803 1.00 93.56 80 ARG A N 1
ATOM 596 C CA . ARG A 1 80 ? 3.898 2.989 -2.389 1.00 93.56 80 ARG A CA 1
ATOM 597 C C . ARG A 1 80 ? 5.128 2.275 -1.820 1.00 93.56 80 ARG A C 1
ATOM 599 O O . ARG A 1 80 ? 5.939 1.776 -2.593 1.00 93.56 80 ARG A O 1
ATOM 606 N N . LEU A 1 81 ? 5.254 2.217 -0.493 1.00 91.38 81 LEU A N 1
ATOM 607 C CA . LEU A 1 81 ? 6.396 1.571 0.164 1.00 91.38 81 LEU A CA 1
ATOM 608 C C . LEU A 1 81 ? 6.468 0.084 -0.190 1.00 91.38 81 LEU A C 1
ATOM 610 O O . LEU A 1 81 ? 7.528 -0.404 -0.552 1.00 91.38 81 LEU A O 1
ATOM 614 N N . THR A 1 82 ? 5.333 -0.621 -0.193 1.00 92.94 82 THR A N 1
ATOM 615 C CA . THR 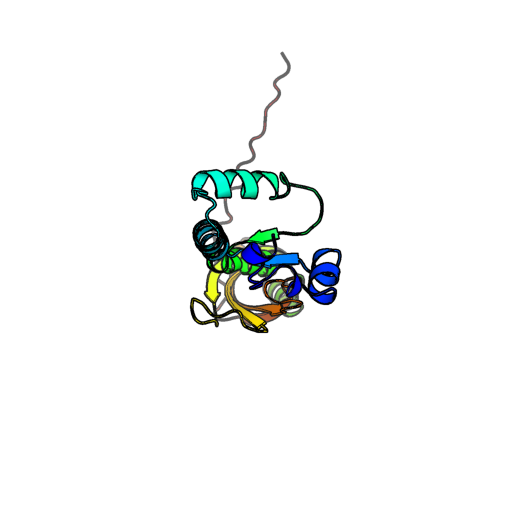A 1 82 ? 5.276 -2.022 -0.630 1.00 92.94 82 THR A CA 1
ATOM 616 C C . THR A 1 82 ? 5.784 -2.191 -2.063 1.00 92.94 82 THR A C 1
ATOM 618 O O . THR A 1 82 ? 6.563 -3.098 -2.324 1.00 92.94 82 THR A O 1
ATOM 621 N N . PHE A 1 83 ? 5.397 -1.327 -3.005 1.00 94.75 83 PHE A N 1
ATOM 622 C CA . PHE A 1 83 ? 5.914 -1.407 -4.375 1.00 94.75 83 PHE A CA 1
ATOM 623 C C . PHE A 1 83 ? 7.429 -1.139 -4.466 1.00 94.75 83 PHE A C 1
ATOM 625 O O . PHE A 1 83 ? 8.124 -1.793 -5.250 1.00 94.75 83 PHE A O 1
ATOM 632 N N . GLU A 1 84 ? 7.937 -0.185 -3.684 1.00 91.62 84 GLU A N 1
ATOM 633 C CA . GLU A 1 84 ? 9.353 0.202 -3.673 1.00 91.62 84 GLU A CA 1
ATOM 634 C C . GLU A 1 84 ? 10.241 -0.864 -2.992 1.00 91.62 84 GLU A C 1
ATOM 636 O O . GLU A 1 84 ? 11.335 -1.132 -3.493 1.00 91.62 84 GLU A O 1
ATOM 641 N N . ASP A 1 85 ? 9.742 -1.546 -1.953 1.00 87.19 85 ASP A N 1
ATOM 642 C CA . ASP A 1 85 ? 10.517 -2.481 -1.120 1.00 87.19 85 ASP A CA 1
ATOM 643 C C . ASP A 1 85 ? 10.364 -3.969 -1.508 1.00 87.19 85 ASP A C 1
ATOM 645 O O . ASP A 1 85 ? 11.290 -4.764 -1.308 1.00 87.19 85 ASP A O 1
ATOM 649 N N . GLU A 1 86 ? 9.214 -4.392 -2.052 1.00 82.38 86 GLU A N 1
ATOM 650 C CA . GLU A 1 86 ? 8.928 -5.822 -2.249 1.00 82.38 86 GLU A CA 1
ATOM 651 C C . GLU A 1 86 ? 9.695 -6.457 -3.410 1.00 82.38 86 GLU A C 1
ATOM 653 O O . GLU A 1 86 ? 9.966 -5.850 -4.446 1.00 82.38 86 GLU A O 1
ATOM 658 N N . HIS A 1 87 ? 9.998 -7.747 -3.296 1.00 84.12 87 HIS A N 1
ATOM 659 C CA . HIS A 1 87 ? 10.614 -8.499 -4.389 1.00 84.12 87 HIS A CA 1
ATOM 660 C C . HIS A 1 87 ? 9.533 -9.178 -5.232 1.00 84.12 87 HIS A C 1
ATOM 662 O O . HIS A 1 87 ? 8.754 -9.973 -4.720 1.00 84.12 87 HIS A O 1
ATOM 668 N N . HIS A 1 88 ? 9.507 -8.902 -6.539 1.00 90.50 88 HIS A N 1
ATOM 669 C CA . HIS A 1 88 ? 8.536 -9.497 -7.459 1.00 90.50 88 HIS A CA 1
ATOM 670 C C . HIS A 1 88 ? 9.203 -9.933 -8.763 1.00 90.50 88 HIS A C 1
ATOM 672 O O . HIS A 1 88 ? 10.049 -9.217 -9.303 1.00 90.50 88 HIS A O 1
ATOM 678 N N . GLU A 1 89 ? 8.817 -11.103 -9.276 1.00 91.62 89 GLU A N 1
ATOM 679 C CA . GLU A 1 89 ? 9.450 -11.727 -10.446 1.00 91.62 89 GLU A CA 1
ATOM 680 C C . GLU A 1 89 ? 9.356 -10.862 -11.707 1.00 91.62 89 GLU A C 1
ATOM 682 O O . GLU A 1 89 ? 10.356 -10.685 -12.399 1.00 91.62 89 GLU A O 1
ATOM 687 N N . ASP A 1 90 ? 8.205 -10.229 -11.946 1.00 92.69 90 ASP A N 1
ATOM 688 C CA . ASP A 1 90 ? 8.015 -9.314 -13.078 1.00 92.69 90 ASP A CA 1
ATOM 689 C C . ASP A 1 90 ? 8.957 -8.103 -13.033 1.00 92.69 90 ASP A C 1
ATOM 691 O O . ASP A 1 90 ? 9.428 -7.642 -14.072 1.00 92.69 90 ASP A O 1
ATOM 695 N N . VAL A 1 91 ? 9.287 -7.599 -11.838 1.00 92.00 91 VAL A N 1
ATOM 696 C CA . VAL A 1 91 ? 10.247 -6.493 -11.708 1.00 92.00 91 VAL A CA 1
ATOM 697 C C . VAL A 1 91 ? 11.642 -6.971 -12.098 1.00 92.00 91 VAL A C 1
ATOM 699 O O . VAL A 1 91 ? 12.344 -6.297 -12.850 1.00 92.00 91 VAL A O 1
ATOM 702 N N . VAL A 1 92 ? 12.025 -8.164 -11.638 1.00 92.75 92 VAL A N 1
ATOM 703 C CA . VAL A 1 92 ? 13.304 -8.781 -12.005 1.00 92.75 92 VAL A CA 1
ATOM 704 C C . VAL A 1 92 ? 13.379 -9.025 -13.511 1.00 92.75 92 VAL A C 1
ATOM 706 O O . VAL A 1 92 ? 14.410 -8.734 -14.116 1.00 92.75 92 VAL A O 1
ATOM 709 N N . ALA A 1 93 ? 12.297 -9.501 -14.128 1.00 93.19 93 ALA A N 1
ATOM 710 C CA . ALA A 1 93 ? 12.220 -9.706 -15.570 1.00 93.19 93 ALA A CA 1
ATOM 711 C C . ALA A 1 93 ? 12.383 -8.389 -16.347 1.00 93.19 93 ALA A C 1
ATOM 713 O O . ALA A 1 93 ? 13.112 -8.352 -17.339 1.00 93.19 93 ALA A O 1
ATOM 714 N N . ILE A 1 94 ? 11.762 -7.301 -15.876 1.00 92.19 94 ILE A N 1
ATOM 715 C CA . ILE A 1 94 ? 11.919 -5.973 -16.481 1.00 92.19 94 ILE A CA 1
ATOM 716 C C . ILE A 1 94 ? 13.367 -5.502 -16.361 1.00 92.19 94 ILE A C 1
ATOM 718 O O . ILE A 1 94 ? 13.945 -5.136 -17.380 1.00 92.19 94 ILE A O 1
ATOM 722 N N . TRP A 1 95 ? 13.983 -5.578 -15.175 1.00 94.44 95 TRP A N 1
ATOM 723 C CA . TRP A 1 95 ? 15.398 -5.233 -15.001 1.00 94.44 95 TRP A CA 1
ATOM 724 C C . TRP A 1 95 ? 16.292 -6.022 -15.959 1.00 94.44 95 TRP A C 1
ATOM 726 O O . TRP A 1 95 ? 17.024 -5.419 -16.736 1.00 94.44 95 TRP A O 1
ATOM 736 N N . GLN A 1 96 ? 16.158 -7.350 -16.001 1.00 92.25 96 GLN A N 1
ATOM 737 C CA . GLN A 1 96 ? 16.937 -8.207 -16.904 1.00 92.25 96 GLN A CA 1
ATOM 738 C C . GLN A 1 96 ? 16.787 -7.836 -18.388 1.00 92.25 96 GLN A C 1
ATOM 740 O O . GLN A 1 96 ? 17.714 -8.063 -19.164 1.00 92.25 96 GLN A O 1
ATOM 745 N N . ALA A 1 97 ? 15.642 -7.278 -18.788 1.00 91.94 97 ALA A N 1
ATOM 746 C CA . ALA A 1 97 ? 15.392 -6.864 -20.162 1.00 91.94 97 ALA A CA 1
ATOM 747 C C . ALA A 1 97 ? 16.038 -5.517 -20.530 1.00 91.94 97 ALA A C 1
ATOM 749 O O . ALA A 1 97 ? 16.336 -5.303 -21.706 1.00 91.94 97 ALA A O 1
ATOM 750 N N . ILE A 1 98 ? 16.233 -4.610 -19.567 1.00 91.62 98 ILE A N 1
ATOM 751 C CA . ILE A 1 98 ? 16.631 -3.218 -19.844 1.00 91.62 98 ILE A CA 1
ATOM 752 C C . ILE A 1 98 ? 18.020 -2.836 -19.316 1.00 91.62 98 ILE A C 1
ATOM 754 O O . ILE A 1 98 ? 18.603 -1.887 -19.838 1.00 91.62 98 ILE A O 1
ATOM 758 N N . GLY A 1 99 ? 18.566 -3.542 -18.319 1.00 91.19 99 GLY A N 1
ATOM 759 C CA . GLY A 1 99 ? 19.893 -3.244 -17.775 1.00 91.19 99 GLY A CA 1
ATOM 760 C C . GLY A 1 99 ? 20.136 -3.708 -16.335 1.00 91.19 99 GLY A C 1
ATOM 761 O O . GLY A 1 99 ? 19.502 -4.622 -15.815 1.00 91.19 99 GLY A O 1
ATOM 762 N N . MET A 1 100 ? 21.101 -3.076 -15.675 1.00 91.00 100 MET A N 1
ATOM 763 C CA . MET A 1 100 ? 21.395 -3.295 -14.259 1.00 91.00 100 MET A CA 1
ATOM 764 C C . MET A 1 100 ? 20.375 -2.550 -13.394 1.00 91.00 100 MET A C 1
ATOM 766 O O . MET A 1 100 ? 20.117 -1.380 -13.643 1.00 91.00 100 MET A O 1
ATOM 770 N N . ALA A 1 101 ? 19.802 -3.208 -12.384 1.00 91.31 101 ALA A N 1
ATOM 771 C CA . ALA A 1 101 ? 18.787 -2.612 -11.514 1.00 91.31 101 ALA A CA 1
ATOM 772 C C . ALA A 1 101 ? 19.284 -1.331 -10.812 1.00 91.31 101 ALA A C 1
ATOM 774 O O . ALA A 1 101 ? 20.324 -1.367 -10.158 1.00 91.31 101 ALA A O 1
ATOM 775 N N . ASP A 1 102 ? 18.501 -0.250 -10.905 1.00 88.88 102 ASP A N 1
ATOM 776 C CA . ASP A 1 102 ? 18.744 1.059 -10.262 1.00 88.88 102 ASP A CA 1
ATOM 777 C C . ASP A 1 102 ? 17.554 1.497 -9.377 1.00 88.88 102 ASP A C 1
ATOM 779 O O . ASP A 1 102 ? 17.290 2.669 -9.129 1.00 88.88 102 ASP A O 1
ATOM 783 N N . GLY A 1 103 ? 16.761 0.526 -8.922 1.00 90.31 103 GLY A N 1
ATOM 784 C CA . GLY A 1 103 ? 15.620 0.769 -8.044 1.00 90.31 103 GLY A CA 1
ATOM 785 C C . GLY A 1 103 ? 14.304 1.024 -8.778 1.00 90.31 103 GLY A C 1
ATOM 786 O O . GLY A 1 103 ? 14.074 0.567 -9.903 1.00 90.31 103 GLY A O 1
ATOM 787 N N . ARG A 1 104 ? 13.373 1.662 -8.065 1.00 92.38 104 ARG A N 1
ATOM 788 C CA . ARG A 1 104 ? 11.980 1.872 -8.476 1.00 92.38 104 ARG A CA 1
ATOM 789 C C . ARG A 1 104 ? 11.481 3.187 -7.908 1.00 92.38 104 ARG A C 1
ATOM 791 O O . ARG A 1 104 ? 11.972 3.641 -6.878 1.00 92.38 104 ARG A O 1
ATOM 798 N N . ARG A 1 105 ? 10.481 3.775 -8.553 1.00 91.69 105 ARG A N 1
ATOM 799 C CA . ARG A 1 105 ? 9.846 4.999 -8.065 1.00 91.69 105 ARG A CA 1
ATOM 800 C C . ARG A 1 105 ? 8.351 4.950 -8.271 1.00 91.69 105 ARG A C 1
ATOM 802 O O . ARG A 1 105 ? 7.884 4.642 -9.362 1.00 91.69 105 ARG A O 1
ATOM 809 N N . THR A 1 106 ? 7.606 5.321 -7.243 1.00 93.75 106 THR A N 1
ATOM 810 C CA . THR A 1 106 ? 6.169 5.556 -7.369 1.00 93.75 106 THR A CA 1
ATOM 811 C C . THR A 1 106 ? 5.892 6.959 -7.902 1.00 93.75 106 THR A C 1
ATOM 813 O O . THR A 1 106 ? 6.485 7.937 -7.443 1.00 93.75 106 THR A O 1
ATOM 816 N N . LEU A 1 107 ? 4.959 7.065 -8.846 1.00 92.62 107 LEU A N 1
ATOM 817 C CA . LEU A 1 107 ? 4.446 8.326 -9.383 1.00 92.62 107 LEU A CA 1
ATOM 818 C C . LEU A 1 107 ? 3.064 8.658 -8.807 1.00 92.62 107 LEU A C 1
ATOM 820 O O . LEU A 1 107 ? 2.815 9.803 -8.432 1.00 92.62 107 LEU A O 1
ATOM 824 N N . SER A 1 108 ? 2.180 7.665 -8.699 1.00 94.75 108 SER A N 1
ATOM 825 C CA . SER A 1 108 ? 0.850 7.817 -8.104 1.00 94.75 108 SER A CA 1
ATOM 826 C C . SER A 1 108 ? 0.356 6.512 -7.478 1.00 94.75 108 SER A C 1
ATOM 828 O O . SER A 1 108 ? 0.842 5.421 -7.782 1.00 94.75 108 SER A O 1
ATOM 830 N N . THR A 1 109 ? -0.621 6.632 -6.581 1.00 94.00 109 THR A N 1
ATOM 831 C CA . THR A 1 109 ? -1.283 5.496 -5.933 1.00 94.00 109 THR A CA 1
ATOM 832 C C . THR A 1 109 ? -2.787 5.726 -5.912 1.00 94.00 109 THR A C 1
ATOM 834 O O . THR A 1 109 ? -3.257 6.645 -5.241 1.00 94.00 109 THR A O 1
ATOM 837 N N . ASP A 1 110 ? -3.536 4.866 -6.591 1.00 93.56 110 ASP A N 1
ATOM 838 C CA . ASP A 1 110 ? -4.984 4.972 -6.725 1.00 93.56 110 ASP A CA 1
ATOM 839 C C . ASP A 1 110 ? -5.686 3.836 -5.958 1.00 93.56 110 ASP A C 1
ATOM 841 O O . ASP A 1 110 ? -5.473 2.656 -6.270 1.00 93.56 110 ASP A O 1
ATOM 845 N N . PRO A 1 111 ? -6.523 4.145 -4.950 1.00 91.88 111 PRO A N 1
ATOM 846 C CA . PRO A 1 111 ? -7.286 3.139 -4.215 1.00 91.88 111 PRO A CA 1
ATOM 847 C C . PRO A 1 111 ? -8.438 2.572 -5.054 1.00 91.88 111 PRO A C 1
ATOM 849 O O . PRO A 1 111 ? -9.133 3.296 -5.763 1.00 91.88 111 PRO A O 1
ATOM 852 N N . HIS A 1 112 ? -8.711 1.274 -4.914 1.00 88.69 112 HIS A N 1
ATOM 853 C CA . HIS A 1 112 ? -9.879 0.596 -5.512 1.00 88.69 112 HIS A CA 1
ATOM 854 C C . HIS A 1 112 ? -11.074 0.516 -4.553 1.00 88.69 112 HIS A C 1
ATOM 856 O O . HIS A 1 112 ? -11.961 -0.321 -4.709 1.00 88.69 112 HIS A O 1
ATOM 862 N N . VAL A 1 113 ? -11.082 1.352 -3.519 1.00 80.06 113 VAL A N 1
ATOM 863 C CA . VAL A 1 113 ? -12.025 1.278 -2.401 1.00 80.06 113 VAL A CA 1
ATOM 864 C C . VAL A 1 113 ? -12.777 2.595 -2.300 1.00 80.06 113 VAL A C 1
ATOM 866 O O . VAL A 1 113 ? -12.183 3.662 -2.448 1.00 80.06 113 VAL A O 1
ATOM 869 N N . ALA A 1 114 ? -14.083 2.522 -2.044 1.00 70.31 114 ALA A N 1
ATOM 870 C CA . ALA A 1 114 ? -14.887 3.705 -1.781 1.00 70.31 114 ALA A CA 1
ATOM 871 C C . ALA A 1 114 ? -14.441 4.375 -0.471 1.00 70.31 114 ALA A C 1
ATOM 873 O O . ALA A 1 114 ? -14.247 3.710 0.550 1.00 70.31 114 ALA A O 1
ATOM 874 N N . GLU A 1 115 ? -14.305 5.702 -0.492 1.00 62.84 115 GLU A N 1
ATOM 875 C CA . GLU A 1 115 ? -14.031 6.496 0.704 1.00 62.84 115 GLU A CA 1
ATOM 876 C C . GLU A 1 115 ? -15.099 6.166 1.763 1.00 62.84 115 GLU A C 1
ATOM 878 O O . GLU A 1 115 ? -16.291 6.347 1.516 1.00 62.84 115 GLU A O 1
ATOM 883 N N . ASN A 1 116 ? -14.671 5.668 2.930 1.00 65.69 116 ASN A N 1
ATOM 884 C CA . ASN A 1 116 ? -15.477 5.255 4.098 1.00 65.69 116 ASN A CA 1
ATOM 885 C C . ASN A 1 116 ? -15.877 3.774 4.215 1.00 65.69 116 ASN A C 1
ATOM 887 O O . ASN A 1 116 ? -16.538 3.414 5.193 1.00 65.69 116 ASN A O 1
ATOM 891 N N . GLU A 1 117 ? -15.447 2.894 3.312 1.00 76.56 117 GLU A N 1
ATOM 892 C CA . GLU A 1 117 ? -15.597 1.448 3.517 1.00 76.56 117 GLU A CA 1
ATOM 893 C C . GLU A 1 117 ? -14.337 0.826 4.135 1.00 76.56 117 GLU A C 1
ATOM 895 O O . GLU A 1 117 ? -13.213 1.230 3.846 1.00 76.56 117 GLU A O 1
ATOM 900 N N . ILE A 1 118 ? -14.526 -0.182 4.997 1.00 83.50 118 ILE A N 1
ATOM 901 C CA . ILE A 1 118 ? -13.437 -1.018 5.526 1.00 83.50 118 ILE A CA 1
ATOM 902 C C . ILE A 1 118 ? -13.562 -2.396 4.869 1.00 83.50 118 ILE A C 1
ATOM 904 O O . ILE A 1 118 ? -14.248 -3.270 5.417 1.00 83.50 118 ILE A O 1
ATOM 908 N N . PRO A 1 119 ? -12.984 -2.585 3.674 1.00 88.12 119 PRO A N 1
ATOM 909 C CA . PRO A 1 119 ? -13.142 -3.815 2.913 1.00 88.12 119 PRO A CA 1
ATOM 910 C C . PRO A 1 119 ? -12.357 -4.970 3.541 1.00 88.12 119 PRO A C 1
ATOM 912 O O . PRO A 1 119 ? -11.535 -4.796 4.435 1.00 88.12 119 PRO A O 1
ATOM 915 N N . GLU A 1 120 ? -12.607 -6.187 3.069 1.00 90.69 120 GLU A N 1
ATOM 916 C CA . GLU A 1 120 ? -11.766 -7.342 3.422 1.00 90.69 120 GLU A CA 1
ATOM 917 C C . GLU A 1 120 ? -10.381 -7.269 2.771 1.00 90.69 120 GLU A C 1
ATOM 919 O O . GLU A 1 120 ? -9.414 -7.837 3.277 1.00 90.69 120 GLU A O 1
ATOM 924 N N . GLU A 1 121 ? -10.285 -6.527 1.672 1.00 92.38 121 GLU A N 1
ATOM 925 C CA . GLU A 1 121 ? -9.093 -6.369 0.859 1.00 92.38 121 GLU A CA 1
ATOM 926 C C . GLU A 1 121 ? -8.941 -4.905 0.451 1.00 92.38 121 GLU A C 1
ATOM 928 O O . GLU A 1 121 ? -9.802 -4.352 -0.236 1.00 92.38 121 GLU A O 1
ATOM 933 N N . LEU A 1 122 ? -7.837 -4.279 0.853 1.00 92.56 122 LEU A N 1
ATOM 934 C CA . LEU A 1 122 ? -7.455 -2.966 0.341 1.00 92.56 122 LEU A CA 1
ATOM 935 C C . LEU A 1 122 ? -6.577 -3.164 -0.879 1.00 92.56 122 LEU A C 1
ATOM 937 O O . LEU A 1 122 ? -5.474 -3.695 -0.763 1.00 92.56 122 LEU A O 1
ATOM 941 N N . ARG A 1 123 ? -7.068 -2.733 -2.035 1.00 94.75 123 ARG A N 1
ATOM 942 C CA . ARG A 1 123 ? -6.351 -2.830 -3.304 1.00 94.75 123 ARG A CA 1
ATOM 943 C C . ARG A 1 123 ? -5.971 -1.444 -3.793 1.00 94.75 123 ARG A C 1
ATOM 945 O O . ARG A 1 123 ? -6.793 -0.527 -3.760 1.00 94.75 123 ARG A O 1
ATOM 952 N N . TYR A 1 124 ? -4.739 -1.327 -4.264 1.00 95.25 124 TYR A N 1
ATOM 953 C CA . TYR A 1 124 ? -4.193 -0.114 -4.851 1.00 95.25 124 TYR A CA 1
ATOM 954 C C . TYR A 1 124 ? -3.589 -0.428 -6.210 1.00 95.25 124 TYR A C 1
ATOM 956 O O . TYR A 1 124 ? -2.869 -1.415 -6.366 1.00 95.25 124 TYR A O 1
ATOM 964 N N . THR A 1 125 ? -3.846 0.448 -7.176 1.00 96.88 125 THR A N 1
ATOM 965 C CA . THR A 1 125 ? -2.999 0.552 -8.363 1.00 96.88 125 THR A CA 1
ATOM 966 C C . THR A 1 125 ? -1.905 1.559 -8.077 1.00 96.88 125 THR A C 1
ATOM 968 O O . THR A 1 125 ? -2.188 2.707 -7.753 1.00 96.88 125 THR A O 1
ATOM 971 N N . VAL A 1 126 ? -0.660 1.123 -8.178 1.00 96.88 126 VAL A N 1
ATOM 972 C CA . VAL A 1 126 ? 0.515 1.974 -8.043 1.00 96.88 126 VAL A CA 1
ATOM 973 C C . VAL A 1 126 ? 1.066 2.202 -9.440 1.00 96.88 126 VAL A C 1
ATOM 975 O O . VAL A 1 126 ? 1.507 1.252 -10.087 1.00 96.88 126 VAL A O 1
ATOM 978 N N . GLN A 1 127 ? 1.019 3.441 -9.920 1.00 97.44 127 GLN A N 1
ATOM 979 C CA . GLN A 1 127 ? 1.717 3.808 -11.147 1.00 97.44 127 GLN A CA 1
ATOM 980 C C . GLN A 1 127 ? 3.127 4.224 -10.774 1.00 97.44 127 GLN A C 1
ATOM 982 O O . GLN A 1 127 ? 3.332 5.040 -9.870 1.00 97.44 127 GLN A O 1
ATOM 987 N N . GLY A 1 128 ? 4.106 3.663 -11.462 1.00 95.75 128 GLY A N 1
ATOM 988 C CA . GLY A 1 128 ? 5.497 3.880 -11.124 1.00 95.75 128 GLY A CA 1
ATOM 989 C C . GLY A 1 128 ? 6.430 3.597 -12.278 1.00 95.75 128 GLY A C 1
ATOM 990 O O . GLY A 1 128 ? 6.021 3.391 -13.420 1.00 95.75 128 GLY A O 1
ATOM 991 N N . GLU A 1 129 ? 7.706 3.582 -11.945 1.00 95.88 129 GLU A N 1
ATOM 992 C CA . GLU A 1 129 ? 8.802 3.347 -12.863 1.00 95.88 129 GLU A CA 1
ATOM 993 C C . GLU A 1 129 ? 9.747 2.314 -12.266 1.00 95.88 129 GLU A C 1
ATOM 995 O O . GLU A 1 129 ? 10.094 2.375 -11.083 1.00 95.88 129 GLU A O 1
ATOM 1000 N N . ILE A 1 130 ? 10.195 1.385 -13.103 1.00 95.12 130 ILE A N 1
ATOM 1001 C CA . ILE A 1 130 ? 11.311 0.493 -12.795 1.00 95.12 130 ILE A CA 1
ATOM 1002 C C . ILE A 1 130 ? 12.548 1.063 -13.468 1.00 95.12 130 ILE A C 1
ATOM 1004 O O . ILE A 1 130 ? 12.555 1.259 -14.683 1.00 95.12 130 ILE A O 1
ATOM 1008 N N . ARG A 1 131 ? 13.577 1.342 -12.672 1.00 93.94 131 ARG A N 1
ATOM 1009 C CA . ARG A 1 131 ? 14.777 2.057 -13.099 1.00 93.94 131 ARG A CA 1
ATOM 1010 C C . ARG A 1 131 ? 15.947 1.105 -13.264 1.00 93.94 131 ARG A C 1
ATOM 1012 O O . ARG A 1 131 ? 16.105 0.158 -12.488 1.00 93.94 131 ARG A O 1
ATOM 1019 N N . ALA A 1 132 ? 16.748 1.346 -14.287 1.00 93.12 132 ALA A N 1
ATOM 1020 C CA . ALA A 1 132 ? 17.935 0.573 -14.589 1.00 93.12 132 ALA A CA 1
ATOM 1021 C C . ALA A 1 132 ? 18.993 1.417 -15.296 1.00 93.12 132 ALA A C 1
ATOM 1023 O O . ALA A 1 132 ? 18.689 2.430 -15.919 1.00 93.12 132 ALA A O 1
ATOM 1024 N N . PHE A 1 133 ? 20.226 0.929 -15.271 1.00 91.00 133 PHE A N 1
ATOM 1025 C CA . PHE A 1 133 ? 21.352 1.492 -16.001 1.00 91.00 133 PHE A CA 1
ATOM 1026 C C . PHE A 1 133 ? 21.821 0.532 -17.103 1.00 91.00 133 PHE A C 1
ATOM 1028 O O . PHE A 1 133 ? 22.019 -0.662 -16.851 1.00 91.00 133 PHE A O 1
ATOM 1035 N N . ASN A 1 134 ? 22.013 1.041 -18.322 1.00 88.38 134 ASN A N 1
ATOM 1036 C CA . ASN A 1 134 ? 22.663 0.321 -19.426 1.00 88.38 134 ASN A CA 1
ATOM 1037 C C . ASN A 1 134 ? 23.980 1.020 -19.826 1.00 88.38 134 ASN A C 1
ATOM 1039 O O . ASN A 1 134 ? 24.390 1.944 -19.141 1.00 88.38 134 ASN A O 1
ATOM 1043 N N . GLU A 1 135 ? 24.657 0.570 -20.891 1.00 77.56 135 GLU A N 1
ATOM 1044 C CA . GLU A 1 135 ? 25.960 1.048 -21.410 1.00 77.56 135 GLU A CA 1
ATOM 1045 C C . GLU A 1 135 ? 26.030 2.558 -21.788 1.00 77.56 135 GLU A C 1
ATOM 1047 O O . GLU A 1 135 ? 26.430 2.916 -22.895 1.00 77.56 135 GLU A O 1
ATOM 1052 N N . GLY A 1 136 ? 25.691 3.460 -20.864 1.00 80.31 136 GLY A N 1
ATOM 1053 C CA . GLY A 1 136 ? 25.757 4.913 -20.998 1.00 80.31 136 GLY A CA 1
ATOM 1054 C C . GLY A 1 136 ? 24.474 5.662 -20.628 1.00 80.31 136 GLY A C 1
ATOM 1055 O O . GLY A 1 136 ? 24.533 6.886 -20.539 1.00 80.31 136 GLY A O 1
ATOM 1056 N N . GLU A 1 137 ? 23.345 4.980 -20.405 1.00 88.69 137 GLU A N 1
ATOM 1057 C CA . GLU A 1 137 ? 22.048 5.630 -20.173 1.00 88.69 137 GLU A CA 1
ATOM 1058 C C . GLU A 1 137 ? 21.312 5.080 -18.943 1.00 88.69 137 GLU A C 1
ATOM 1060 O O . GLU A 1 137 ? 21.288 3.876 -18.671 1.00 88.69 137 GLU A O 1
ATOM 1065 N N . SER A 1 138 ? 20.656 5.990 -18.224 1.00 92.06 138 SER A N 1
ATOM 1066 C CA . SER A 1 138 ? 19.689 5.689 -17.169 1.00 92.06 138 SER A CA 1
ATOM 1067 C C . SER A 1 138 ? 18.303 5.535 -17.795 1.00 92.06 138 SER A C 1
ATOM 1069 O O . SER A 1 138 ? 17.769 6.477 -18.381 1.00 92.06 138 SER A O 1
ATOM 1071 N N . LEU A 1 139 ? 17.722 4.339 -17.696 1.00 94.19 139 LEU A N 1
ATOM 1072 C CA . LEU A 1 139 ? 16.433 3.970 -18.280 1.00 94.19 139 LEU A CA 1
ATOM 1073 C C . LEU A 1 139 ? 15.358 3.711 -17.222 1.00 94.19 139 LEU A C 1
ATOM 1075 O O . LEU A 1 139 ? 15.570 2.972 -16.265 1.00 94.19 139 LEU A O 1
ATOM 1079 N N . ALA A 1 140 ? 14.169 4.257 -17.444 1.00 94.94 140 ALA A N 1
ATOM 1080 C CA . ALA A 1 140 ? 12.974 4.011 -16.657 1.00 94.94 140 ALA A CA 1
ATOM 1081 C C . ALA A 1 140 ? 11.922 3.315 -17.526 1.00 94.94 140 ALA A C 1
ATOM 1083 O O . ALA A 1 140 ? 11.679 3.697 -18.670 1.00 94.94 140 ALA A O 1
ATOM 1084 N N . VAL A 1 141 ? 11.282 2.281 -16.986 1.00 96.44 141 VAL A N 1
ATOM 1085 C CA . VAL A 1 141 ? 10.143 1.609 -17.616 1.00 96.44 141 VAL A CA 1
ATOM 1086 C C . VAL A 1 141 ? 8.886 1.931 -16.824 1.00 96.44 141 VAL A C 1
ATOM 1088 O O . VAL A 1 141 ? 8.816 1.543 -15.655 1.0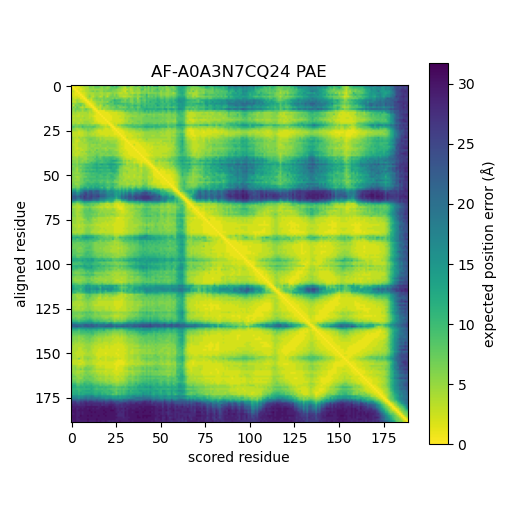0 96.44 141 VAL A O 1
ATOM 1091 N N . PRO A 1 142 ? 7.885 2.595 -17.427 1.00 96.88 142 PRO A N 1
ATOM 1092 C CA . PRO A 1 142 ? 6.627 2.864 -16.750 1.00 96.88 142 PRO A CA 1
ATOM 1093 C C . PRO A 1 142 ? 5.839 1.565 -16.543 1.00 96.88 142 PRO A C 1
ATOM 1095 O O . PRO A 1 142 ? 5.720 0.725 -17.448 1.00 96.88 142 PRO A O 1
ATOM 1098 N N . VAL A 1 143 ? 5.295 1.408 -15.338 1.00 97.25 143 VAL A N 1
ATOM 1099 C CA . VAL A 1 143 ? 4.555 0.224 -14.901 1.00 97.25 143 VAL A CA 1
ATOM 1100 C C . VAL A 1 143 ? 3.291 0.593 -14.128 1.00 97.25 143 VAL A C 1
ATOM 1102 O O . VAL A 1 143 ? 3.249 1.599 -13.423 1.00 97.25 143 VAL A O 1
ATOM 1105 N N . ASP A 1 144 ? 2.288 -0.280 -14.220 1.00 97.44 144 ASP A N 1
ATOM 1106 C CA . ASP A 1 144 ? 1.184 -0.362 -13.265 1.00 97.44 144 ASP A CA 1
ATOM 1107 C C . ASP A 1 144 ? 1.413 -1.586 -12.370 1.00 97.44 144 ASP A C 1
ATOM 1109 O O . ASP A 1 144 ? 1.515 -2.714 -12.862 1.00 97.44 144 ASP A O 1
ATOM 1113 N N . ALA A 1 145 ? 1.443 -1.383 -11.060 1.00 97.00 145 ALA A N 1
ATOM 1114 C CA . ALA A 1 145 ? 1.532 -2.433 -10.056 1.00 97.00 145 ALA A CA 1
ATOM 1115 C C . ALA A 1 145 ? 0.219 -2.557 -9.273 1.00 97.00 145 ALA A C 1
ATOM 1117 O O . ALA A 1 145 ? -0.447 -1.560 -9.000 1.00 97.00 145 ALA A O 1
ATOM 1118 N N . GLN A 1 146 ? -0.163 -3.779 -8.899 1.00 97.19 146 GLN A N 1
ATOM 1119 C CA . GLN A 1 146 ? -1.298 -4.021 -8.001 1.00 97.19 146 GLN A CA 1
ATOM 1120 C C . GLN A 1 146 ? -0.783 -4.415 -6.623 1.00 97.19 146 GLN A C 1
ATOM 1122 O O . GLN A 1 146 ? -0.120 -5.441 -6.492 1.00 97.19 146 GLN A O 1
ATOM 1127 N N . VAL A 1 147 ? -1.124 -3.629 -5.605 1.00 96.62 147 VAL A N 1
ATOM 1128 C CA . VAL A 1 147 ? -0.773 -3.905 -4.208 1.00 96.62 147 VAL A CA 1
ATOM 1129 C C . VAL A 1 147 ? -2.031 -4.232 -3.416 1.00 96.62 147 VAL A C 1
ATOM 1131 O O . VAL A 1 147 ? -3.057 -3.563 -3.563 1.00 96.62 147 VAL A O 1
ATOM 1134 N N . LEU A 1 148 ? -1.948 -5.258 -2.572 1.00 95.69 148 LEU A N 1
ATOM 1135 C CA . LEU A 1 148 ? -3.048 -5.752 -1.752 1.00 95.69 148 LEU A CA 1
ATOM 1136 C C . LEU A 1 148 ? -2.673 -5.782 -0.268 1.00 95.69 148 LEU A C 1
ATOM 1138 O O . LEU A 1 148 ? -1.631 -6.313 0.095 1.00 95.69 148 LEU A O 1
ATOM 1142 N N . PHE A 1 149 ? -3.585 -5.337 0.596 1.00 94.75 149 PHE A N 1
ATOM 1143 C CA . PHE A 1 149 ? -3.530 -5.583 2.038 1.00 94.75 149 PHE A CA 1
ATOM 1144 C C . PHE A 1 149 ? -4.756 -6.385 2.471 1.00 94.75 149 PHE A C 1
ATOM 1146 O O . PHE A 1 149 ? -5.897 -5.969 2.245 1.00 94.75 149 PHE A O 1
ATOM 1153 N N . LYS A 1 150 ? -4.535 -7.529 3.125 1.00 94.69 150 LYS A N 1
ATOM 1154 C CA . LYS A 1 150 ? -5.614 -8.398 3.624 1.00 94.69 150 LYS A CA 1
ATOM 1155 C C . LYS A 1 150 ? -6.039 -7.978 5.024 1.00 94.69 150 LYS A C 1
ATOM 1157 O O . LYS A 1 150 ? -5.193 -7.792 5.905 1.00 94.69 150 LYS A O 1
ATOM 1162 N N . ARG A 1 151 ? -7.348 -7.862 5.243 1.00 93.69 151 ARG A N 1
ATOM 1163 C CA . ARG A 1 151 ? -7.922 -7.580 6.558 1.00 93.69 151 ARG A CA 1
ATOM 1164 C C . ARG A 1 151 ? -7.837 -8.822 7.443 1.00 93.69 151 ARG A C 1
ATOM 1166 O O . ARG A 1 151 ? -8.336 -9.886 7.091 1.00 93.69 151 ARG A O 1
ATOM 1173 N N . LEU A 1 152 ? -7.236 -8.673 8.616 1.00 91.00 152 LEU A N 1
ATOM 1174 C CA . LEU A 1 152 ? -7.061 -9.730 9.616 1.00 91.00 152 LEU A CA 1
ATOM 1175 C C . LEU A 1 152 ? -7.999 -9.562 10.820 1.00 91.00 152 LEU A C 1
ATOM 1177 O O . LEU A 1 152 ? -8.297 -10.532 11.511 1.00 91.00 152 LEU A O 1
ATOM 1181 N N . GLY A 1 153 ? -8.486 -8.346 11.055 1.00 87.00 153 GLY A N 1
ATOM 1182 C CA . GLY A 1 153 ? -9.431 -7.992 12.117 1.00 87.00 153 GLY A CA 1
ATOM 1183 C C . GLY A 1 153 ? -10.234 -6.753 11.731 1.00 87.00 153 GLY A C 1
ATOM 1184 O O . GLY A 1 153 ? -10.061 -6.239 10.630 1.00 87.00 153 GLY A O 1
ATOM 1185 N N . LEU A 1 154 ? -11.099 -6.240 12.608 1.00 87.19 154 LEU A N 1
ATOM 1186 C CA . LEU A 1 154 ? -12.084 -5.208 12.226 1.00 87.19 154 LEU A CA 1
ATOM 1187 C C . LEU A 1 154 ? -11.473 -4.000 11.486 1.00 87.19 154 LEU A C 1
ATOM 1189 O O . LEU A 1 154 ? -12.023 -3.552 10.482 1.00 87.19 154 LEU A O 1
ATOM 1193 N N . ARG A 1 155 ? -10.329 -3.505 11.967 1.00 88.44 155 ARG A N 1
ATOM 1194 C CA . ARG A 1 155 ? -9.538 -2.421 11.359 1.00 88.44 155 ARG A CA 1
ATOM 1195 C C . ARG A 1 155 ? -8.048 -2.771 11.268 1.00 88.44 155 ARG A C 1
ATOM 1197 O O . ARG A 1 155 ? -7.196 -1.890 11.301 1.00 88.44 155 ARG A O 1
ATOM 1204 N N . LEU A 1 156 ? -7.734 -4.063 11.220 1.00 89.75 156 LEU A N 1
ATOM 1205 C CA . LEU A 1 156 ? -6.367 -4.583 11.287 1.00 89.75 156 LEU A CA 1
ATOM 1206 C C . LEU A 1 156 ? -6.011 -5.223 9.948 1.00 89.75 156 LEU A C 1
ATOM 1208 O O . LEU A 1 156 ? -6.747 -6.094 9.487 1.00 89.75 156 LEU A O 1
ATOM 1212 N N . TYR A 1 157 ? -4.888 -4.828 9.356 1.00 92.38 157 TYR A N 1
ATOM 1213 C CA . TYR A 1 157 ? -4.405 -5.339 8.074 1.00 92.38 157 TYR A CA 1
ATOM 1214 C C . TYR A 1 157 ? -3.009 -5.941 8.204 1.00 92.38 157 TYR A C 1
ATOM 1216 O O . TYR A 1 157 ? -2.196 -5.501 9.020 1.00 92.38 157 TYR A O 1
ATOM 1224 N N . GLY A 1 158 ? -2.751 -6.979 7.411 1.00 92.19 158 GLY A N 1
ATOM 1225 C CA . GLY A 1 158 ? -1.434 -7.601 7.283 1.00 92.19 158 GLY A CA 1
ATOM 1226 C C . GLY A 1 158 ? -0.457 -6.764 6.455 1.00 92.19 158 GLY A C 1
ATOM 1227 O O . GLY A 1 158 ? -0.744 -5.622 6.103 1.00 92.19 158 GLY A O 1
ATOM 1228 N N . GLU A 1 159 ? 0.700 -7.347 6.149 1.00 91.75 159 GLU A N 1
ATOM 1229 C CA . GLU A 1 159 ? 1.680 -6.752 5.233 1.00 91.75 159 GLU A CA 1
ATOM 1230 C C . GLU A 1 159 ? 1.109 -6.594 3.818 1.00 91.75 159 GLU A C 1
ATOM 1232 O O . GLU A 1 159 ? 0.162 -7.288 3.431 1.00 91.75 159 GLU A O 1
ATOM 1237 N N . GLY A 1 160 ? 1.657 -5.626 3.083 1.00 92.00 160 GLY A N 1
ATOM 1238 C CA . GLY A 1 160 ? 1.300 -5.408 1.689 1.00 92.00 160 GLY A CA 1
ATOM 1239 C C . GLY A 1 160 ? 1.889 -6.504 0.812 1.00 92.00 160 GLY A C 1
ATOM 1240 O O . GLY A 1 160 ? 3.036 -6.895 0.985 1.00 92.00 160 GLY A O 1
ATOM 1241 N N . GLU A 1 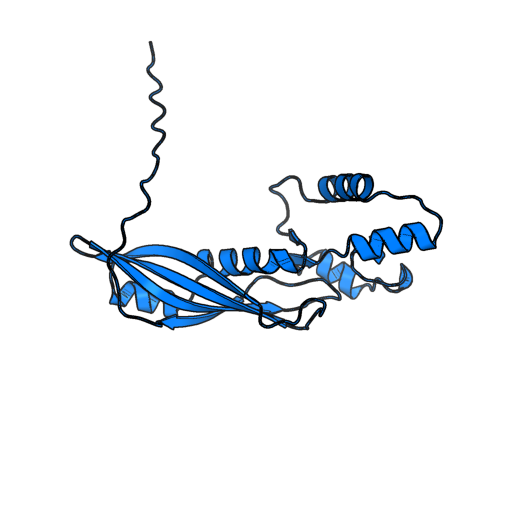161 ? 1.101 -6.987 -0.137 1.00 94.56 161 GLU A N 1
ATOM 1242 C CA . GLU A 1 161 ? 1.505 -7.988 -1.116 1.00 94.56 161 GLU A CA 1
ATOM 1243 C C . GLU A 1 161 ? 1.484 -7.342 -2.503 1.00 94.56 161 GLU A C 1
ATOM 1245 O O . GLU A 1 161 ? 0.450 -6.829 -2.944 1.00 94.56 161 GLU A O 1
ATOM 1250 N N . LEU A 1 162 ? 2.625 -7.355 -3.193 1.00 95.19 162 LEU A N 1
ATOM 1251 C CA . LEU A 1 162 ? 2.698 -6.972 -4.598 1.00 95.19 162 LEU A CA 1
ATOM 1252 C C . LEU A 1 162 ? 2.175 -8.148 -5.437 1.00 95.19 162 LEU A C 1
ATOM 1254 O O . LEU A 1 162 ? 2.803 -9.197 -5.487 1.00 95.19 162 LEU A O 1
ATOM 1258 N N . LEU A 1 163 ? 0.998 -7.993 -6.048 1.00 95.31 163 LEU A N 1
ATOM 1259 C CA . LEU A 1 163 ? 0.296 -9.080 -6.745 1.00 95.31 163 LEU A CA 1
ATOM 1260 C C . LEU A 1 163 ? 0.692 -9.232 -8.212 1.00 95.31 163 LEU A C 1
ATOM 1262 O O . LEU A 1 163 ? 0.573 -10.312 -8.782 1.00 95.31 163 LEU A O 1
ATOM 1266 N N . SER A 1 164 ? 1.006 -8.115 -8.862 1.00 94.00 164 SER A N 1
ATOM 1267 C CA . SER A 1 164 ? 1.370 -8.092 -10.277 1.00 94.00 164 SER A CA 1
ATOM 1268 C C . SER A 1 164 ? 2.049 -6.780 -10.618 1.00 94.00 164 SER A C 1
ATOM 1270 O O . SER A 1 164 ? 1.733 -5.746 -10.017 1.00 94.00 164 SER A O 1
ATOM 1272 N N . VAL A 1 165 ? 2.921 -6.819 -11.622 1.00 96.06 165 VAL A N 1
ATOM 1273 C CA . VAL A 1 165 ? 3.523 -5.630 -12.221 1.00 96.06 165 VAL A CA 1
ATOM 1274 C C . VAL A 1 165 ? 3.415 -5.739 -13.732 1.00 96.06 165 VAL A C 1
ATOM 1276 O O . VAL A 1 165 ? 3.864 -6.708 -14.335 1.00 96.06 165 VAL A O 1
ATOM 1279 N N . ARG A 1 166 ? 2.813 -4.734 -14.367 1.00 96.06 166 ARG A N 1
ATOM 1280 C CA . ARG A 1 166 ? 2.615 -4.702 -15.815 1.00 96.06 166 ARG A CA 1
ATOM 1281 C C . ARG A 1 166 ? 3.303 -3.488 -16.408 1.00 96.06 166 ARG A C 1
ATOM 1283 O O . ARG A 1 166 ? 2.946 -2.360 -16.087 1.00 96.06 166 ARG A O 1
ATOM 1290 N N . GLN A 1 167 ? 4.210 -3.720 -17.348 1.00 95.81 167 GLN A N 1
ATOM 1291 C CA . GLN A 1 167 ? 4.763 -2.664 -18.189 1.00 95.81 167 GLN A CA 1
ATOM 1292 C C . GLN A 1 167 ? 3.659 -1.997 -19.021 1.00 95.81 167 GLN A C 1
ATOM 1294 O O . GLN A 1 167 ? 2.904 -2.670 -19.725 1.00 95.81 167 GLN A O 1
ATOM 1299 N N . THR A 1 168 ? 3.565 -0.671 -18.940 1.00 95.75 168 THR A N 1
ATOM 1300 C CA . THR A 1 168 ? 2.530 0.123 -19.625 1.00 95.75 168 THR A CA 1
ATOM 1301 C C . THR A 1 168 ? 3.063 0.930 -20.800 1.00 95.75 168 THR A C 1
ATOM 1303 O O . THR A 1 168 ? 2.285 1.367 -21.647 1.00 95.75 168 THR A O 1
ATOM 1306 N N . GLY A 1 169 ? 4.380 1.095 -20.893 1.00 92.44 169 GLY A N 1
ATOM 1307 C CA . GLY A 1 169 ? 5.032 1.862 -21.948 1.00 92.44 169 GLY A CA 1
ATOM 1308 C C . GLY A 1 169 ? 6.431 1.354 -22.263 1.00 92.44 169 GLY A C 1
ATOM 1309 O O . GLY A 1 169 ? 6.910 0.380 -21.687 1.00 92.44 169 GLY A O 1
ATOM 1310 N N . ILE A 1 170 ? 7.080 2.000 -23.225 1.00 93.00 170 ILE A N 1
ATOM 1311 C CA . ILE A 1 170 ? 8.452 1.673 -23.623 1.00 93.00 170 ILE A CA 1
ATOM 1312 C C . ILE A 1 170 ? 9.467 2.266 -22.630 1.00 93.00 170 ILE A C 1
ATOM 1314 O O . ILE A 1 170 ? 9.143 3.267 -21.990 1.00 93.00 170 ILE A O 1
ATOM 1318 N N . PRO A 1 171 ? 10.679 1.690 -22.515 1.00 93.12 171 PRO A N 1
ATOM 1319 C CA . PRO A 1 171 ? 11.757 2.303 -21.747 1.00 93.12 171 PRO A CA 1
ATOM 1320 C C . PRO A 1 171 ? 12.052 3.726 -22.239 1.00 93.12 171 PRO A C 1
ATOM 1322 O O . PRO A 1 171 ? 12.138 3.960 -23.449 1.00 93.12 171 PRO A O 1
ATOM 1325 N N . CYS A 1 172 ? 12.219 4.664 -21.313 1.00 92.62 172 CYS A N 1
ATOM 1326 C CA . CYS A 1 172 ? 12.600 6.047 -21.580 1.00 92.62 172 CYS A CA 1
ATOM 1327 C C . CYS A 1 172 ? 13.839 6.433 -20.772 1.00 92.62 172 CYS A C 1
ATOM 1329 O O . CYS A 1 172 ? 14.086 5.892 -19.698 1.00 92.62 172 CYS A O 1
ATOM 1331 N N . VAL A 1 173 ? 14.625 7.374 -21.290 1.00 91.69 173 VAL A N 1
ATOM 1332 C CA . VAL A 1 173 ? 15.762 7.925 -20.547 1.00 91.69 173 VAL A CA 1
ATOM 1333 C C . VAL A 1 173 ? 15.234 8.804 -19.412 1.00 91.69 173 VAL A C 1
ATOM 1335 O O . VAL A 1 173 ? 14.333 9.615 -19.639 1.00 91.69 173 VAL A O 1
ATOM 1338 N N . TYR A 1 174 ? 15.797 8.657 -18.214 1.00 88.25 174 TYR A N 1
ATOM 1339 C CA . TYR A 1 174 ? 15.565 9.563 -17.087 1.00 88.25 174 TYR A CA 1
ATOM 1340 C C . TYR A 1 174 ? 16.888 10.146 -16.598 1.00 88.25 174 TYR A C 1
ATOM 1342 O O . TYR A 1 174 ? 17.952 9.553 -16.768 1.00 88.25 174 TYR A O 1
ATOM 1350 N N . GLU A 1 175 ? 16.811 11.317 -15.976 1.00 84.56 175 GLU A N 1
ATOM 1351 C CA . GLU A 1 175 ? 17.932 11.869 -15.226 1.00 84.56 175 GLU A CA 1
ATOM 1352 C C . GLU A 1 175 ? 17.909 11.251 -13.822 1.00 84.56 175 GLU A C 1
ATOM 1354 O O . GLU A 1 175 ? 16.887 11.373 -13.135 1.00 84.56 175 GLU A O 1
ATOM 1359 N N . PRO A 1 176 ? 18.973 10.544 -13.397 1.00 79.31 176 PRO A N 1
ATOM 1360 C CA . PRO A 1 176 ? 19.048 10.031 -12.040 1.00 79.31 176 PRO A CA 1
ATOM 1361 C C . PRO A 1 176 ? 19.003 11.199 -11.057 1.00 79.31 176 PRO A C 1
ATOM 1363 O O . PRO A 1 176 ? 19.587 12.255 -11.301 1.00 79.31 176 PRO A O 1
ATOM 1366 N N . ASP A 1 177 ? 18.273 11.011 -9.959 1.00 75.19 177 ASP A N 1
ATOM 1367 C CA . ASP A 1 177 ? 18.190 12.018 -8.909 1.00 75.19 177 ASP A CA 1
ATOM 1368 C C . ASP A 1 177 ? 19.631 12.256 -8.389 1.00 75.19 177 ASP A C 1
ATOM 1370 O O . ASP A 1 177 ? 20.310 11.296 -8.022 1.00 75.19 177 ASP A O 1
ATOM 1374 N N . GLU A 1 178 ? 20.139 13.500 -8.431 1.00 62.88 178 GLU A N 1
ATOM 1375 C CA . GLU A 1 178 ? 21.498 13.809 -7.956 1.00 62.88 178 GLU A CA 1
ATOM 1376 C C . GLU A 1 178 ? 21.624 13.346 -6.499 1.00 62.88 178 GLU A C 1
ATOM 1378 O O . GLU A 1 178 ? 20.948 13.874 -5.611 1.00 62.88 178 GLU A O 1
ATOM 1383 N N . GLU A 1 179 ? 22.478 12.353 -6.238 1.00 55.03 179 GLU A N 1
ATOM 1384 C CA . GLU A 1 179 ? 22.835 11.994 -4.872 1.00 55.03 179 GLU A CA 1
ATOM 1385 C C . GLU A 1 179 ? 23.488 13.230 -4.247 1.00 55.03 179 GLU A C 1
ATOM 1387 O O . GLU A 1 179 ? 24.633 13.574 -4.555 1.00 55.03 179 GLU A O 1
ATOM 1392 N N . VAL A 1 180 ? 22.755 13.927 -3.372 1.00 46.88 180 VAL A N 1
ATOM 1393 C CA . VAL A 1 180 ? 23.332 14.934 -2.483 1.00 46.88 180 VAL A CA 1
ATOM 1394 C C . VAL A 1 180 ? 24.226 14.174 -1.510 1.00 46.88 180 VAL A C 1
ATOM 1396 O O . VAL A 1 180 ? 23.848 13.858 -0.384 1.00 46.88 180 VAL A O 1
ATOM 1399 N N . PHE A 1 181 ? 25.430 13.836 -1.962 1.00 40.75 181 PHE A N 1
ATOM 1400 C CA . PHE A 1 181 ? 26.513 13.481 -1.076 1.00 40.75 181 PHE A CA 1
ATOM 1401 C C . PHE A 1 181 ? 26.859 14.744 -0.294 1.00 40.75 181 PHE A C 1
ATOM 1403 O O . PHE A 1 181 ? 27.691 15.550 -0.716 1.00 40.75 181 PHE A O 1
ATOM 1410 N N . GLU A 1 182 ? 26.250 14.919 0.876 1.00 45.16 182 GLU A N 1
ATOM 1411 C CA . GLU A 1 182 ? 26.877 15.697 1.937 1.00 45.16 182 GLU A CA 1
ATOM 1412 C C . GLU A 1 182 ? 28.147 14.943 2.362 1.00 45.16 182 GLU A C 1
ATOM 1414 O O . GLU A 1 182 ? 28.193 14.233 3.366 1.00 45.16 182 GLU A O 1
ATOM 1419 N N . PHE A 1 183 ? 29.204 15.069 1.553 1.00 42.78 183 PHE A N 1
ATOM 1420 C CA . PHE A 1 183 ? 30.566 14.814 1.986 1.00 42.78 183 PHE A CA 1
ATOM 1421 C C . PHE A 1 183 ? 30.855 15.826 3.095 1.00 42.78 183 PHE A C 1
ATOM 1423 O O . PHE A 1 183 ? 31.330 16.934 2.844 1.00 42.78 183 PHE A O 1
ATOM 1430 N N . TYR A 1 184 ? 30.557 15.446 4.338 1.00 43.56 184 TYR A N 1
ATOM 1431 C CA . TYR A 1 184 ? 31.156 16.061 5.510 1.00 43.56 184 TYR A CA 1
ATOM 1432 C C . TYR A 1 184 ? 32.670 15.858 5.397 1.00 43.56 184 TYR A C 1
ATOM 1434 O O . TYR A 1 184 ? 33.226 14.861 5.859 1.00 43.56 184 TYR A O 1
ATOM 1442 N N . TYR A 1 185 ? 33.348 16.809 4.754 1.00 44.06 185 TYR A N 1
ATOM 1443 C CA . TYR A 1 185 ? 34.760 17.053 4.980 1.00 44.06 185 TYR A CA 1
ATOM 1444 C C . TYR A 1 185 ? 34.901 17.406 6.462 1.00 44.06 185 TYR A C 1
ATOM 1446 O O . TYR A 1 185 ? 34.759 18.555 6.870 1.00 44.06 185 TYR A O 1
ATOM 1454 N N . MET A 1 186 ? 35.167 16.392 7.280 1.00 46.31 186 MET A N 1
ATOM 1455 C CA . MET A 1 186 ? 35.898 16.576 8.523 1.00 46.31 186 MET A CA 1
ATOM 1456 C C . MET A 1 186 ? 37.317 16.969 8.112 1.00 46.31 186 MET A C 1
ATOM 1458 O O . MET A 1 186 ? 38.197 16.124 7.974 1.00 46.31 186 MET A O 1
ATOM 1462 N N . SER A 1 187 ? 37.524 18.251 7.818 1.00 47.78 187 SER A N 1
ATOM 1463 C CA . SER A 1 187 ? 38.855 18.833 7.888 1.00 47.78 187 SER A CA 1
ATOM 1464 C C . SER A 1 187 ? 39.270 18.786 9.355 1.00 47.78 187 SER A C 1
ATOM 1466 O O . SER A 1 187 ? 38.760 19.554 10.170 1.00 47.78 187 SER A O 1
ATOM 1468 N N . GLU A 1 188 ? 40.134 17.830 9.691 1.00 45.59 188 GLU A N 1
ATOM 1469 C CA . GLU A 1 188 ? 41.032 17.985 10.828 1.00 45.59 188 GLU A CA 1
ATOM 1470 C C . GLU A 1 188 ? 41.967 19.153 10.502 1.00 45.59 188 GLU A C 1
ATOM 1472 O O . GLU A 1 188 ? 42.727 19.072 9.539 1.00 45.59 188 GLU A O 1
ATOM 1477 N N . ASP A 1 189 ? 41.823 20.245 11.253 1.00 42.50 189 ASP A N 1
ATOM 1478 C CA . ASP A 1 189 ? 42.913 21.089 11.766 1.00 42.50 189 ASP A CA 1
ATOM 1479 C C . ASP A 1 189 ? 42.383 22.004 12.888 1.00 42.50 189 ASP A C 1
ATOM 1481 O O . ASP A 1 189 ? 41.400 22.749 12.656 1.00 42.50 189 ASP A O 1
#

Secondary structure (DSSP, 8-state):
-TTTTT-SSGGGS-HHHHHHHTTT-SEEE--HHHHHHHHHHTT----HHHHHHHHHHHS--SSSSS-EEE-TTTHHHHHHHHHHH---HHHHHHHHHHSEEEEEEEEEEEESS-TT---SEEEEEEEEEEEEE-SS-EEEEEEEEEEEEEEEETTEEEEEEEEEEEE-S--EE-PPP------------

Foldseek 3Di:
DCQQQVHPDPVSCDPQVVVCVVPFFQEFATDLVSVCVVCVVVPHNADSVNSVVVVVVVQPPPDDDNHYYDHPVCVQVLQQVCVQPPDDPVLVVVCVVPAAWPTKGFDGKAWPDDPPDDDQKTKIWTWIWGWHDDPPFIKTFTKTWIKIWGDSDPRTTGHIDTDDIGGDDDIDTDDPDPPPPPPPPPPDD

pLDDT: mean 82.05, std 14.55, range [37.78, 97.44]